Protein AF-A0A2R6WHW1-F1 (afdb_monomer_lite)

Secondary structure (DSSP, 8-state):
---------------------S-S-SSS-THHHHHHHHHHHHHHHHHHHHHHHHHHHHHHHHHHHHHHHHHHHHHHHHHHHHHHHHHHHHHHHHHHHHHHHHHHHHHHHHHHHHHHHHHHHHHHHHHHHHHHHHHHHHHHHHHHHHHHHHHHSTT-SSHHHHHHHHHHHHHHHHHHHHHHHHHHHHHHHHHHHHHHHHHHHHHHHHHHHHHHHHHHHHHHHHHHHHHHHHHHHHHHHHHHHHHHHHHHHHHHHHHHHHHHHHHH-SSPPP----HHHHHHHHHHHHHHHHHHHHHHHHHHHHHHHHHHHHHHHHHHS--

Organism: Marchantia polymorpha (NCBI:txid3197)

pLDDT: mean 84.86, std 18.43, range [31.12, 98.5]

Radius of gyration: 103.8 Å; chains: 1; bounding box: 166×92×301 Å

Foldseek 3Di:
DDDDDDDDDDDDDPDDDDDDDPPPDPPDDPVVVVVVVVVVVVVVVVVVVVVVVVVVVVVVVVVVVVVVVVVVVVVVVVVVVVVVVVVVVVVVVVVVVVVVVVVVVVVVVVVVVVVVVVVVVVVVVVVVVVVVVVVVVVVVVVVVVLVVVPVVDPDDDDSVVVVVVVVVVVVVVVVVVVVVVVVVVVVVVVVVVVVVVVVVVVVVVVVVVVVVVVVVVVVVVVVVVVVVVVVVVVVVVVVVVVVVVVVVVLQVVLVVLLVVVCVVDPDDDDDDSDSVVSVVVSVVSVVVVVVVVVVVVVVVVVVVVVVVVVVVVVVVVVD

InterPro domains:
  IPR025252 Domain of unknown function DUF4200 [PF13863] (34-151)
  IPR051147 Cilia- and flagella-associated domain-containing protein [PTHR21683] (22-314)

Sequence (319 aa):
MSTPQLIVTSGEEKKDTDPMNPGQLDKALPATRLLEKRRMVAQVQEALENQKIEFAQKEEILKKREETLRTKDLQLQESLIGFSKFLQENGVKKKRAEKKASDEIRLRLEKEAEISQLESQLVQLKHEKNATHADLERMMFYHKYLETVIETSEGFNEINDLLMRHATLQATNEDLKRHVESCSDSAEVVRTELQAYVKSSSNEILNLDNSISVSKQTLEKKKGETAATQLHMDSILHAAATKTLARSQVCMAAEYLFQRICKLSNISHFPYNNPLKQLDCVGDYISDLNHIIKAYKIKCIKKEHEAQRQREKEAQQQM

Structure (mmCIF, N/CA/C/O backbone):
data_AF-A0A2R6WHW1-F1
#
_entry.id   AF-A0A2R6WHW1-F1
#
loop_
_atom_site.group_PDB
_atom_site.id
_atom_site.type_symbol
_atom_site.label_atom_id
_atom_site.label_alt_id
_atom_site.label_comp_id
_atom_site.label_asym_id
_atom_site.label_entity_id
_atom_site.label_seq_id
_atom_site.pdbx_PDB_ins_code
_atom_site.Cartn_x
_atom_site.Cartn_y
_atom_site.Cartn_z
_atom_site.occupancy
_atom_site.B_iso_or_equiv
_atom_site.auth_seq_id
_atom_site.auth_comp_id
_atom_site.auth_asym_id
_atom_site.auth_atom_id
_atom_site.pdbx_PDB_model_num
ATOM 1 N N . MET A 1 1 ? -59.690 33.171 76.053 1.00 38.31 1 MET A N 1
ATOM 2 C CA . MET A 1 1 ? -60.959 32.520 76.432 1.00 38.31 1 MET A CA 1
ATOM 3 C C . MET A 1 1 ? -60.898 32.185 77.911 1.00 38.31 1 MET A C 1
ATOM 5 O O . MET A 1 1 ? -59.936 31.561 78.330 1.00 38.31 1 MET A O 1
ATOM 9 N N . SER A 1 2 ? -61.898 32.679 78.640 1.00 39.62 2 SER A N 1
ATOM 10 C CA . SER A 1 2 ? -62.334 32.320 79.996 1.00 39.62 2 SER A CA 1
ATOM 11 C C . SER A 1 2 ? -61.347 32.419 81.166 1.00 39.62 2 SER A C 1
ATOM 13 O O . SER A 1 2 ? -60.754 31.439 81.602 1.00 39.62 2 SER A O 1
ATOM 15 N N . THR A 1 3 ? -61.331 33.605 81.780 1.00 42.25 3 THR A N 1
ATOM 16 C CA . THR A 1 3 ? -61.565 33.744 83.230 1.00 42.25 3 THR A CA 1
ATOM 17 C C . THR A 1 3 ? -62.747 32.874 83.677 1.00 42.25 3 THR A C 1
ATOM 19 O O . THR A 1 3 ? -63.730 32.770 82.939 1.00 42.25 3 THR A O 1
ATOM 22 N N . PRO A 1 4 ? -62.689 32.272 84.877 1.00 43.12 4 PRO A N 1
ATOM 23 C CA . PRO A 1 4 ? -63.688 32.663 85.881 1.00 43.12 4 PRO A CA 1
ATOM 24 C C . PRO A 1 4 ? -63.196 32.720 87.346 1.00 43.12 4 PRO A C 1
ATOM 26 O O . PRO A 1 4 ? -62.510 31.827 87.831 1.00 43.12 4 PRO A O 1
ATOM 29 N N . GLN A 1 5 ? -63.656 33.792 88.010 1.00 32.03 5 GLN A N 1
ATOM 30 C CA . GLN A 1 5 ? -64.348 33.856 89.317 1.00 32.03 5 GLN A CA 1
ATOM 31 C C . GLN A 1 5 ? -63.678 33.195 90.540 1.00 32.03 5 GLN A C 1
ATOM 33 O O . GLN A 1 5 ? -63.601 31.980 90.639 1.00 32.03 5 GLN A O 1
ATOM 38 N N . LEU A 1 6 ? -63.152 33.931 91.531 1.00 38.28 6 LEU A N 1
ATOM 39 C CA . LEU A 1 6 ? -63.871 34.786 92.498 1.00 38.28 6 LEU A CA 1
ATOM 40 C C . LEU A 1 6 ? -65.194 34.172 92.976 1.00 38.28 6 LEU A C 1
ATOM 42 O O . LEU A 1 6 ? -66.245 34.431 92.398 1.00 38.28 6 LEU A O 1
ATOM 46 N N . ILE A 1 7 ? -65.128 33.430 94.085 1.00 37.31 7 ILE A N 1
ATOM 47 C CA . ILE A 1 7 ? -66.253 33.255 95.005 1.00 37.31 7 ILE A CA 1
ATOM 48 C C . ILE A 1 7 ? -65.757 33.630 96.400 1.00 37.31 7 ILE A C 1
ATOM 50 O O . ILE A 1 7 ? -65.052 32.887 97.079 1.00 37.31 7 ILE A O 1
ATOM 54 N N . VAL A 1 8 ? -66.097 34.868 96.745 1.00 37.88 8 VAL A N 1
ATOM 55 C CA . VAL A 1 8 ? -66.189 35.415 98.091 1.00 37.88 8 VAL A CA 1
ATOM 56 C C . VAL A 1 8 ? -67.608 35.105 98.560 1.00 37.88 8 VAL A C 1
ATOM 58 O O . VAL A 1 8 ? -68.569 35.570 97.958 1.00 37.88 8 VAL A O 1
ATOM 61 N N . THR A 1 9 ? -67.734 34.320 99.619 1.00 34.75 9 THR A N 1
ATOM 62 C CA . THR A 1 9 ? -68.960 34.103 100.401 1.00 34.75 9 THR A CA 1
ATOM 63 C C . THR A 1 9 ? -68.460 33.898 101.824 1.00 34.75 9 THR A C 1
ATOM 65 O O . THR A 1 9 ? -67.528 33.125 102.014 1.00 34.75 9 THR A O 1
ATOM 68 N N . SER A 1 10 ? -68.928 34.539 102.878 1.00 31.50 10 SER A N 1
ATOM 69 C CA . SER A 1 10 ? -70.132 35.315 103.172 1.00 31.50 10 SER A CA 1
ATOM 70 C C . SER A 1 10 ? -69.812 35.887 104.563 1.00 31.50 10 SER A C 1
ATOM 72 O O . SER A 1 10 ? -69.316 35.159 105.413 1.00 31.50 10 SER A O 1
ATOM 74 N N . GLY A 1 11 ? -69.883 37.192 104.807 1.00 31.12 11 GLY A N 1
ATOM 75 C CA . GLY A 1 11 ? -71.168 37.798 105.129 1.00 31.12 11 GLY A CA 1
ATOM 76 C C . GLY A 1 11 ? -71.703 37.301 106.476 1.00 31.12 11 GLY A C 1
ATOM 77 O O . GLY A 1 11 ? -72.843 36.862 106.525 1.00 31.12 11 GLY A O 1
ATOM 78 N N . GLU A 1 12 ? -70.892 37.306 107.541 1.00 33.84 12 GLU A N 1
ATOM 79 C CA . GLU A 1 12 ? -71.421 37.199 108.905 1.00 33.84 12 GLU A CA 1
ATOM 80 C C . GLU A 1 12 ? -72.063 38.538 109.276 1.00 33.84 12 GLU A C 1
ATOM 82 O O . GLU A 1 12 ? -71.393 39.552 109.492 1.00 33.84 12 GLU A O 1
ATOM 87 N N . GLU A 1 13 ? -73.394 38.528 109.286 1.00 33.28 13 GLU A N 1
ATOM 88 C CA . GLU A 1 13 ? -74.238 39.558 109.873 1.00 33.28 13 GLU A CA 1
ATOM 89 C C . GLU A 1 13 ? -73.840 39.767 111.339 1.00 33.28 13 GLU A C 1
ATOM 91 O O . GLU A 1 13 ? -74.189 38.995 112.233 1.00 33.28 13 GLU A O 1
ATOM 96 N N . LYS A 1 14 ? -73.119 40.861 111.595 1.00 35.53 14 LYS A N 1
ATOM 97 C CA . LYS A 1 14 ? -73.059 41.474 112.917 1.00 35.53 14 LYS A CA 1
ATOM 98 C C . LYS A 1 14 ? -74.469 41.921 113.285 1.00 35.53 14 LYS A C 1
ATOM 100 O O . LYS A 1 14 ? -74.957 42.925 112.775 1.00 35.53 14 LYS A O 1
ATOM 105 N N . LYS A 1 15 ? -75.117 41.185 114.186 1.00 36.09 15 LYS A N 1
ATOM 106 C CA . LYS A 1 15 ? -76.206 41.746 114.981 1.00 36.09 15 LYS A CA 1
ATOM 107 C C . LYS A 1 15 ? -75.600 42.688 116.009 1.00 36.09 15 LYS A C 1
ATOM 109 O O . LYS A 1 15 ? -74.915 42.259 116.934 1.00 36.09 15 LYS A O 1
ATOM 114 N N . ASP A 1 16 ? -75.883 43.964 115.801 1.00 34.22 16 ASP A N 1
ATOM 115 C CA . ASP A 1 16 ? -75.796 45.015 116.797 1.00 34.22 16 ASP A CA 1
ATOM 116 C C . ASP A 1 16 ? -76.539 44.601 118.073 1.00 34.22 16 ASP A C 1
ATOM 118 O O . ASP A 1 16 ? -77.756 44.405 118.080 1.00 34.22 16 ASP A O 1
ATOM 122 N N . THR A 1 17 ? -75.798 44.515 119.171 1.00 35.12 17 THR A N 1
ATOM 123 C CA . THR A 1 17 ? -76.324 44.765 120.513 1.00 35.12 17 THR A CA 1
ATOM 124 C C . THR A 1 17 ? -75.324 45.652 121.243 1.00 35.12 17 THR A C 1
ATOM 126 O O . THR A 1 17 ? -74.496 45.171 122.011 1.00 35.12 17 THR A O 1
ATOM 129 N N . ASP A 1 18 ? -75.391 46.951 120.974 1.00 36.94 18 ASP A N 1
ATOM 130 C CA . ASP A 1 18 ? -75.059 47.987 121.954 1.00 36.94 18 ASP A CA 1
ATOM 131 C C . ASP A 1 18 ? -76.366 48.384 122.672 1.00 36.94 18 ASP A C 1
ATOM 133 O O . ASP A 1 18 ? -77.437 48.295 122.066 1.00 36.94 18 ASP A O 1
ATOM 137 N N . PRO A 1 19 ? -76.347 48.961 123.883 1.00 47.84 19 PRO A N 1
ATOM 138 C CA . PRO A 1 19 ? -75.367 48.843 124.961 1.00 47.84 19 PRO A CA 1
ATOM 139 C C . PRO A 1 19 ? -76.080 48.587 126.313 1.00 47.84 19 PRO A C 1
ATOM 141 O O . PRO A 1 19 ? -77.301 48.684 126.425 1.00 47.84 19 PRO A O 1
ATOM 144 N N . MET A 1 20 ? -75.343 48.376 127.408 1.00 33.59 20 MET A N 1
ATOM 145 C CA . MET A 1 20 ? -75.858 48.844 128.703 1.00 33.59 20 MET A CA 1
ATOM 146 C C . MET A 1 20 ? -74.796 49.644 129.448 1.00 33.59 20 MET A C 1
ATOM 148 O O . MET A 1 20 ? -73.901 49.133 130.115 1.00 33.59 20 MET A O 1
ATOM 152 N N . ASN A 1 21 ? -74.947 50.948 129.233 1.00 44.06 21 ASN A N 1
ATOM 153 C CA . ASN A 1 21 ? -74.355 52.099 129.888 1.00 44.06 21 ASN A CA 1
ATOM 154 C C . ASN A 1 21 ? -74.506 52.018 131.431 1.00 44.06 21 ASN A C 1
ATOM 156 O O . ASN A 1 21 ? -75.630 51.849 131.915 1.00 44.06 21 ASN A O 1
ATOM 160 N N . PRO A 1 22 ? -73.422 52.166 132.218 1.00 42.25 22 PRO A N 1
ATOM 161 C CA . PRO A 1 22 ? -73.402 51.990 133.677 1.00 42.25 22 PRO A CA 1
ATOM 162 C C . PRO A 1 22 ? -73.948 53.207 134.460 1.00 42.25 22 PRO A C 1
ATOM 164 O O . PRO A 1 22 ? -73.358 53.642 135.447 1.00 42.25 22 PRO A O 1
ATOM 167 N N . GLY A 1 23 ? -75.080 53.769 134.026 1.00 47.50 23 GLY A N 1
ATOM 168 C CA . GLY A 1 23 ? -75.655 55.014 134.560 1.00 47.50 23 GLY A CA 1
ATOM 169 C C . GLY A 1 23 ? -76.847 54.869 135.517 1.00 47.50 23 GLY A C 1
ATOM 170 O O . GLY A 1 23 ? -77.383 55.876 135.964 1.00 47.50 23 GLY A O 1
ATOM 171 N N . GLN A 1 24 ? -77.295 53.655 135.846 1.00 39.34 24 GLN A N 1
ATOM 172 C CA . GLN A 1 24 ? -78.396 53.430 136.798 1.00 39.34 24 GLN A CA 1
ATOM 173 C C . GLN A 1 24 ? -78.027 52.346 137.815 1.00 39.34 24 GLN A C 1
ATOM 175 O O . GLN A 1 24 ? -78.658 51.297 137.881 1.00 39.34 24 GLN A O 1
ATOM 180 N N . LEU A 1 25 ? -76.983 52.575 138.614 1.00 42.75 25 LEU A N 1
ATOM 181 C CA . LEU A 1 25 ? -76.640 51.673 139.720 1.00 42.75 25 LEU A CA 1
ATOM 182 C C . LEU A 1 25 ? -76.379 52.409 141.041 1.00 42.75 25 LEU A C 1
ATOM 184 O O . LEU A 1 25 ? -75.633 51.924 141.881 1.00 42.75 25 LEU A O 1
ATOM 188 N N . ASP A 1 26 ? -77.041 53.549 141.252 1.00 47.97 26 ASP A N 1
ATOM 189 C CA . ASP A 1 26 ? -77.040 54.256 142.544 1.00 47.97 26 ASP A CA 1
ATOM 190 C C . ASP A 1 26 ? -78.154 53.784 143.500 1.00 47.97 26 ASP A C 1
ATOM 192 O O . ASP A 1 26 ? -78.400 54.404 144.532 1.00 47.97 26 ASP A O 1
ATOM 196 N N . LYS A 1 27 ? -78.851 52.674 143.198 1.00 48.44 27 LYS A N 1
ATOM 197 C CA . LYS A 1 27 ? -79.941 52.152 144.053 1.00 48.44 27 LYS A CA 1
ATOM 198 C C . LYS A 1 27 ? -79.946 50.631 144.303 1.00 48.44 27 LYS A C 1
ATOM 200 O O . LYS A 1 27 ? -80.960 50.117 144.762 1.00 48.44 27 LYS A O 1
ATOM 205 N N . ALA A 1 28 ? -78.851 49.893 144.073 1.00 41.56 28 ALA A N 1
ATOM 206 C CA . ALA A 1 28 ? -78.800 48.439 144.334 1.00 41.56 28 ALA A CA 1
ATOM 207 C C . ALA A 1 28 ? -77.551 47.981 145.127 1.00 41.56 28 ALA A C 1
ATOM 209 O O . ALA A 1 28 ? -76.478 48.566 145.012 1.00 41.56 28 ALA A O 1
ATOM 210 N N . LEU A 1 29 ? -77.720 46.945 145.966 1.00 48.34 29 LEU A N 1
ATOM 211 C CA . LEU A 1 29 ? -76.824 46.542 147.067 1.00 48.34 29 LEU A CA 1
ATOM 212 C C . LEU A 1 29 ? -75.453 45.947 146.645 1.00 48.34 29 LEU A C 1
ATOM 214 O O . LEU A 1 29 ? -75.367 45.271 145.627 1.00 48.34 29 LEU A O 1
ATOM 218 N N . PRO A 1 30 ? -74.396 46.053 147.485 1.00 57.97 30 PRO A N 1
ATOM 219 C CA . PRO A 1 30 ? -73.003 45.643 147.203 1.00 57.97 30 PRO A CA 1
ATOM 220 C C . PRO A 1 30 ? -72.767 44.224 146.650 1.00 57.97 30 PRO A C 1
ATOM 222 O O . PRO A 1 30 ? -71.739 43.973 146.019 1.00 57.97 30 PRO A O 1
ATOM 225 N N . ALA A 1 31 ? -73.704 43.298 146.855 1.00 57.72 31 ALA A N 1
ATOM 226 C CA . ALA A 1 31 ? -73.633 41.942 146.321 1.00 57.72 31 ALA A CA 1
ATOM 227 C C . ALA A 1 31 ? -73.713 41.895 144.779 1.00 57.72 31 ALA A C 1
ATOM 229 O O . ALA A 1 31 ? -73.081 41.034 144.168 1.00 57.72 31 ALA A O 1
ATOM 230 N N . THR A 1 32 ? -74.412 42.834 144.129 1.00 57.09 32 THR A N 1
ATOM 231 C CA . THR A 1 32 ? -74.563 42.854 142.660 1.00 57.09 32 THR A CA 1
ATOM 232 C C . THR A 1 32 ? -73.305 43.345 141.934 1.00 57.09 32 THR A C 1
ATOM 234 O O . THR A 1 32 ? -72.975 42.831 140.869 1.00 57.09 32 THR A O 1
ATOM 237 N N . ARG A 1 33 ? -72.514 44.239 142.544 1.00 57.47 33 ARG A N 1
ATOM 238 C CA . ARG A 1 33 ? -71.269 44.784 141.961 1.00 57.47 33 ARG A CA 1
ATOM 239 C C . ARG A 1 33 ? -70.140 43.757 141.829 1.00 57.47 33 ARG A C 1
ATOM 241 O O . ARG A 1 33 ? -69.410 43.748 140.838 1.00 57.47 33 ARG A O 1
ATOM 248 N N . LEU A 1 34 ? -69.972 42.890 142.832 1.00 64.44 34 LEU A N 1
ATOM 249 C CA . LEU A 1 34 ? -68.957 41.829 142.791 1.00 64.44 34 LEU A CA 1
ATOM 250 C C . LEU A 1 34 ? -69.313 40.775 141.731 1.00 64.44 34 LEU A C 1
ATOM 252 O O . LEU A 1 34 ? -68.430 40.271 141.033 1.00 64.44 34 LEU A O 1
ATOM 256 N N . LEU A 1 35 ? -70.610 40.479 141.596 1.00 62.25 35 LEU A N 1
ATOM 257 C CA . LEU A 1 35 ? -71.144 39.585 140.571 1.00 62.25 35 LEU A CA 1
ATOM 258 C C . LEU A 1 35 ? -70.919 40.155 139.166 1.00 62.25 35 LEU A C 1
ATOM 260 O O . LEU A 1 35 ? -70.460 39.429 138.288 1.00 62.25 35 LEU A O 1
ATOM 264 N N . GLU A 1 36 ? -71.130 41.455 138.961 1.00 63.91 36 GLU A N 1
ATOM 265 C CA . GLU A 1 36 ? -70.885 42.102 137.668 1.00 63.91 36 GLU A CA 1
ATOM 266 C C . GLU A 1 36 ? -69.398 42.212 137.308 1.00 63.91 36 GLU A C 1
ATOM 268 O O . GLU A 1 36 ? -69.040 41.950 136.162 1.00 63.91 36 GLU A O 1
ATOM 273 N N . LYS A 1 37 ? -68.494 42.504 138.257 1.00 68.50 37 LYS A N 1
ATOM 274 C CA . LYS A 1 37 ? -67.048 42.519 137.958 1.00 68.50 37 LYS A CA 1
ATOM 275 C C . LYS A 1 37 ? -66.515 41.114 137.646 1.00 68.50 37 LYS A C 1
ATOM 277 O O . LYS A 1 37 ? -65.683 40.965 136.755 1.00 68.50 37 LYS A O 1
ATOM 282 N N . ARG A 1 38 ? -67.022 40.075 138.327 1.00 69.69 38 ARG A N 1
ATOM 283 C CA . ARG A 1 38 ? -66.749 38.669 137.969 1.00 69.69 38 ARG A CA 1
ATOM 284 C C . ARG A 1 38 ? -67.310 38.319 136.593 1.00 69.69 38 ARG A C 1
ATOM 286 O O . ARG A 1 38 ? -66.625 37.642 135.839 1.00 69.69 38 ARG A O 1
ATOM 293 N N . ARG A 1 39 ? -68.495 38.828 136.242 1.00 74.06 39 ARG A N 1
ATOM 294 C CA . ARG A 1 39 ? -69.087 38.678 134.906 1.00 74.06 39 ARG A CA 1
ATOM 295 C C . ARG A 1 39 ? -68.256 39.376 133.824 1.00 74.06 39 ARG A C 1
ATOM 297 O O . ARG A 1 39 ? -68.069 38.791 132.769 1.00 74.06 39 ARG A O 1
ATOM 304 N N . MET A 1 40 ? -67.702 40.564 134.083 1.00 71.94 40 MET A N 1
ATOM 305 C CA . MET A 1 40 ? -66.829 41.262 133.127 1.00 71.94 40 MET A CA 1
ATOM 306 C C . MET A 1 40 ? -65.467 40.586 132.954 1.00 71.94 40 MET A C 1
ATOM 308 O O . MET A 1 40 ? -65.005 40.446 131.828 1.00 71.94 40 MET A O 1
ATOM 312 N N . VAL A 1 41 ? -64.830 40.118 134.035 1.00 75.38 41 VAL A N 1
ATOM 313 C CA . VAL A 1 41 ? -63.591 39.325 133.916 1.00 75.38 41 VAL A CA 1
ATOM 314 C C . VAL A 1 41 ? -63.867 38.004 133.200 1.00 75.38 41 VAL A C 1
ATOM 316 O O . VAL A 1 41 ? -63.069 37.610 132.360 1.00 75.38 41 VAL A O 1
ATOM 319 N N . ALA A 1 42 ? -65.010 37.361 133.459 1.00 76.25 42 ALA A N 1
ATOM 320 C CA . ALA A 1 42 ? -65.433 36.175 132.720 1.00 76.25 42 ALA A CA 1
ATOM 321 C C . ALA A 1 42 ? -65.661 36.477 131.230 1.00 76.25 42 ALA A C 1
ATOM 323 O O . ALA A 1 42 ? -65.175 35.720 130.406 1.00 76.25 42 ALA A O 1
ATOM 324 N N . GLN A 1 43 ? -66.294 37.601 130.876 1.00 78.56 43 GLN A N 1
ATOM 325 C CA . GLN A 1 43 ? -66.496 38.010 129.479 1.00 78.56 43 GLN A CA 1
ATOM 326 C C . GLN A 1 43 ? -65.192 38.358 128.754 1.00 78.56 43 GLN A C 1
ATOM 328 O O . GLN A 1 43 ? -65.026 37.992 127.598 1.00 78.56 43 GLN A O 1
ATOM 333 N N . VAL A 1 44 ? -64.253 39.053 129.403 1.00 79.06 44 VAL A N 1
ATOM 334 C CA . VAL A 1 44 ? -62.941 39.358 128.802 1.00 79.06 44 VAL A CA 1
ATOM 335 C C . VAL A 1 44 ? -62.098 38.090 128.680 1.00 79.06 44 VAL A C 1
ATOM 337 O O . VAL A 1 44 ? -61.415 37.912 127.676 1.00 79.06 44 VAL A O 1
ATOM 340 N N . GLN A 1 45 ? -62.169 37.190 129.664 1.00 77.25 45 GLN A N 1
ATOM 341 C CA . GLN A 1 45 ? -61.509 35.889 129.597 1.00 77.25 45 GLN A CA 1
ATOM 342 C C . GLN A 1 45 ? -62.116 35.017 128.492 1.00 77.25 45 GLN A C 1
ATOM 344 O O . GLN A 1 45 ? -61.372 34.391 127.752 1.00 77.25 45 GLN A O 1
ATOM 349 N N . GLU A 1 46 ? -63.439 35.025 128.338 1.00 81.25 46 GLU A N 1
ATOM 350 C CA . GLU A 1 46 ? -64.164 34.354 127.255 1.00 81.25 46 GLU A CA 1
ATOM 351 C C . GLU A 1 46 ? -63.811 34.958 125.888 1.00 81.25 46 GLU A C 1
ATOM 353 O O . GLU A 1 46 ? -63.525 34.217 124.956 1.00 81.25 46 GLU A O 1
ATOM 358 N N . ALA A 1 47 ? -63.719 36.286 125.762 1.00 81.38 47 ALA A N 1
ATOM 359 C CA . ALA A 1 47 ? -63.297 36.956 124.531 1.00 81.38 47 ALA A CA 1
ATOM 360 C C . ALA A 1 47 ? -61.825 36.680 124.177 1.00 81.38 47 ALA A C 1
ATOM 362 O O . ALA A 1 47 ? -61.508 36.465 123.009 1.00 81.38 47 ALA A O 1
ATOM 363 N N . LEU A 1 48 ? -60.927 36.648 125.169 1.00 82.25 48 LEU A N 1
ATOM 364 C CA . LEU A 1 48 ? -59.522 36.286 124.976 1.00 82.25 48 LEU A CA 1
ATOM 365 C C . LEU A 1 48 ? -59.380 34.812 124.584 1.00 82.25 48 LEU A C 1
ATOM 367 O O . LEU A 1 48 ? -58.571 34.487 123.718 1.00 82.25 48 LEU A O 1
ATOM 371 N N . GLU A 1 49 ? -60.163 33.926 125.197 1.00 81.94 49 GLU A N 1
ATOM 372 C CA . GLU A 1 49 ? -60.173 32.506 124.857 1.00 81.94 49 GLU A CA 1
ATOM 373 C C . GLU A 1 49 ? -60.746 32.284 123.451 1.00 81.94 49 GLU A C 1
ATOM 375 O O . GLU A 1 49 ? -60.134 31.584 122.649 1.00 81.94 49 GLU A O 1
ATOM 380 N N . ASN A 1 50 ? -61.823 32.986 123.087 1.00 84.56 50 ASN A N 1
ATOM 381 C CA . ASN A 1 50 ? -62.367 32.995 121.729 1.00 84.56 50 ASN A CA 1
ATOM 382 C C . ASN A 1 50 ? -61.346 33.519 120.710 1.00 84.56 50 ASN A C 1
ATOM 384 O O . ASN A 1 50 ? -61.176 32.919 119.652 1.00 84.56 50 ASN A O 1
ATOM 388 N N . GLN A 1 51 ? -60.607 34.586 121.031 1.00 85.12 51 GLN A N 1
ATOM 389 C CA . GLN A 1 51 ? -59.573 35.129 120.150 1.00 85.12 51 GLN A CA 1
ATOM 390 C C . GLN A 1 51 ? -58.382 34.169 120.000 1.00 85.12 51 GLN A C 1
ATOM 392 O O . GLN A 1 51 ? -57.854 34.019 118.900 1.00 85.12 51 GLN A O 1
ATOM 397 N N . LYS A 1 52 ? -57.968 33.477 121.071 1.00 86.44 52 LYS A N 1
ATOM 398 C CA . LYS A 1 52 ? -56.950 32.414 120.993 1.00 86.44 52 LYS A CA 1
ATOM 399 C C . LYS A 1 52 ? -57.412 31.255 120.118 1.00 86.44 52 LYS A C 1
ATOM 401 O O . LYS A 1 52 ? -56.622 30.770 119.314 1.00 86.44 52 LYS A O 1
ATOM 406 N N . ILE A 1 53 ? -58.673 30.841 120.246 1.00 86.62 53 ILE A N 1
ATOM 407 C CA . ILE A 1 53 ? -59.275 29.805 119.399 1.00 86.62 53 ILE A CA 1
ATOM 408 C C . ILE A 1 53 ? -59.284 30.266 117.934 1.00 86.62 53 ILE A C 1
ATOM 410 O O . ILE A 1 53 ? -58.874 29.510 117.058 1.00 86.62 53 ILE A O 1
ATOM 414 N N . GLU A 1 54 ? -59.667 31.512 117.654 1.00 84.69 54 GLU A N 1
ATOM 415 C CA . GLU A 1 54 ? -59.706 32.064 116.295 1.00 84.69 54 GLU A CA 1
ATOM 416 C C . GLU A 1 54 ? -58.301 32.194 115.672 1.00 84.69 54 GLU A C 1
ATOM 418 O O . GLU A 1 54 ? -58.105 31.884 114.494 1.00 84.69 54 GLU A O 1
ATOM 423 N N . PHE A 1 55 ? -57.294 32.608 116.451 1.00 86.31 55 PHE A N 1
ATOM 424 C CA . PHE A 1 55 ? -55.899 32.623 116.001 1.00 86.31 55 PHE A CA 1
ATOM 425 C C . PHE A 1 55 ? -55.361 31.215 115.757 1.00 86.31 55 PHE A C 1
ATOM 427 O O . PHE A 1 55 ? -54.747 30.998 114.716 1.00 86.31 55 PHE A O 1
ATOM 434 N N . ALA A 1 56 ? -55.638 30.258 116.647 1.00 89.12 56 ALA A N 1
ATOM 435 C CA . ALA A 1 56 ? -55.246 28.864 116.462 1.00 89.12 56 ALA A CA 1
ATOM 436 C C . ALA A 1 56 ? -55.887 28.261 115.200 1.00 89.12 56 ALA A C 1
ATOM 438 O O . ALA A 1 56 ? -55.213 27.585 114.427 1.00 89.12 56 ALA A O 1
ATOM 439 N N . GLN A 1 57 ? -57.159 28.573 114.926 1.00 88.81 57 GLN A N 1
ATOM 440 C CA . GLN A 1 57 ? -57.837 28.165 113.692 1.00 88.81 57 GLN A CA 1
ATOM 441 C C . GLN A 1 57 ? -57.198 28.792 112.444 1.00 88.81 57 GLN A C 1
ATOM 443 O O . GLN A 1 57 ? -56.956 28.096 111.458 1.00 88.81 57 GLN A O 1
ATOM 448 N N . LYS A 1 58 ? -56.893 30.098 112.463 1.00 89.25 58 LYS A N 1
ATOM 449 C CA . LYS A 1 58 ? -56.215 30.780 111.343 1.00 89.25 58 LYS A CA 1
ATOM 450 C C . LYS A 1 58 ? -54.803 30.244 111.117 1.00 89.25 58 LYS A C 1
ATOM 452 O O . LYS A 1 58 ? -54.412 30.053 109.967 1.00 89.25 58 LYS A O 1
ATOM 457 N N . GLU A 1 59 ? -54.062 29.973 112.186 1.00 90.44 59 GLU A N 1
ATOM 458 C CA . GLU A 1 59 ? -52.741 29.346 112.134 1.00 90.44 59 GLU A CA 1
ATOM 459 C C . GLU A 1 59 ? -52.829 27.939 111.529 1.00 90.44 59 GLU A C 1
ATOM 461 O O . GLU A 1 59 ? -52.057 27.609 110.631 1.00 90.44 59 GLU A O 1
ATOM 466 N N . GLU A 1 60 ? -53.827 27.142 111.918 1.00 90.81 60 GLU A N 1
ATOM 467 C CA . GLU A 1 60 ? -54.062 25.816 111.344 1.00 90.81 60 GLU A CA 1
ATOM 468 C C . GLU A 1 60 ? -54.415 25.886 109.846 1.00 90.81 60 GLU A C 1
ATOM 470 O O . GLU A 1 60 ? -53.911 25.091 109.050 1.00 90.81 60 GLU A O 1
ATOM 475 N N . ILE A 1 61 ? -55.229 26.861 109.423 1.00 91.69 61 ILE A N 1
ATOM 476 C CA . ILE A 1 61 ? -55.565 27.084 108.005 1.00 91.69 61 ILE A CA 1
ATOM 477 C C . ILE A 1 61 ? -54.330 27.509 107.205 1.00 91.69 61 ILE A C 1
ATOM 479 O O . ILE A 1 61 ? -54.112 27.005 106.100 1.00 91.69 61 ILE A O 1
ATOM 483 N N . LEU A 1 62 ? -53.520 28.429 107.735 1.00 92.38 62 LEU A N 1
ATOM 484 C CA . LEU A 1 62 ? -52.291 28.878 107.081 1.00 92.38 62 LEU A CA 1
ATOM 485 C C . LEU A 1 62 ? -51.276 27.745 106.977 1.00 92.38 62 LEU A C 1
ATOM 487 O O . LEU A 1 62 ? -50.708 27.561 105.905 1.00 92.38 62 LEU A O 1
ATOM 491 N N . LYS A 1 63 ? -51.126 26.936 108.027 1.00 93.44 63 LYS A N 1
ATOM 492 C CA . LYS A 1 63 ? -50.260 25.756 108.026 1.00 93.44 63 LYS A CA 1
ATOM 493 C C . LYS A 1 63 ? -50.716 24.722 106.998 1.00 93.44 63 LYS A C 1
ATOM 495 O O . LYS A 1 63 ? -49.911 24.275 106.188 1.00 93.44 63 LYS A O 1
ATOM 500 N N . LYS A 1 64 ? -52.021 24.428 106.928 1.00 93.62 64 LYS A N 1
ATOM 501 C CA . LYS A 1 64 ? -52.595 23.583 105.863 1.00 93.62 64 LYS A CA 1
ATOM 502 C C . LYS A 1 64 ? -52.331 24.175 104.477 1.00 93.62 64 LYS A C 1
ATOM 504 O O . LYS A 1 64 ? -51.976 23.453 103.549 1.00 93.62 64 LYS A O 1
ATOM 509 N N . ARG A 1 65 ? -52.471 25.494 104.306 1.00 93.81 65 ARG A N 1
ATOM 510 C CA . ARG A 1 65 ? -52.206 26.162 103.023 1.00 93.81 65 ARG A CA 1
ATOM 511 C C . ARG A 1 65 ? -50.726 26.100 102.642 1.00 93.81 65 ARG A C 1
ATOM 513 O O . ARG A 1 65 ? -50.429 25.820 101.484 1.00 93.81 65 ARG A O 1
ATOM 520 N N . GLU A 1 66 ? -49.819 26.303 103.588 1.00 94.50 66 GLU A N 1
ATOM 521 C CA . GLU A 1 66 ? -48.376 26.150 103.394 1.00 94.50 66 GLU A CA 1
ATOM 522 C C . GLU A 1 66 ? -48.023 24.710 103.005 1.00 94.50 66 GLU A C 1
ATOM 524 O O . GLU A 1 66 ? -47.337 24.502 102.006 1.00 94.50 66 GLU A O 1
ATOM 529 N N . GLU A 1 67 ? -48.573 23.713 103.701 1.00 94.31 67 GLU A N 1
ATOM 530 C CA . GLU A 1 67 ? -48.401 22.296 103.362 1.00 94.31 67 GLU A CA 1
ATOM 531 C C . GLU A 1 67 ? -48.917 21.985 101.948 1.00 94.31 67 GLU A C 1
ATOM 533 O O . GLU A 1 67 ? -48.223 21.332 101.163 1.00 94.31 67 GLU A O 1
ATOM 538 N N . THR A 1 68 ? -50.088 22.505 101.559 1.00 93.69 68 THR A N 1
ATOM 539 C CA . THR A 1 68 ? -50.610 22.303 100.194 1.00 93.69 68 THR A CA 1
ATOM 540 C C . THR A 1 68 ? -49.752 22.980 99.126 1.00 93.69 68 THR A C 1
ATOM 542 O O . THR A 1 68 ? -49.547 22.401 98.059 1.00 93.69 68 THR A O 1
ATOM 545 N N . LEU A 1 69 ? -49.228 24.182 99.387 1.00 94.56 69 LEU A N 1
ATOM 546 C CA . LEU A 1 69 ? -48.327 24.880 98.467 1.00 94.56 69 LEU A CA 1
ATOM 547 C C . LEU A 1 69 ? -47.001 24.141 98.330 1.00 94.56 69 LEU A C 1
ATOM 549 O O . LEU A 1 69 ? -46.549 23.927 97.210 1.00 94.56 69 LEU A O 1
ATOM 553 N N . ARG A 1 70 ? -46.427 23.680 99.443 1.00 94.69 70 ARG A N 1
ATOM 554 C CA . ARG A 1 70 ? -45.206 22.871 99.451 1.00 94.69 70 ARG A CA 1
ATOM 555 C C . ARG A 1 70 ? -45.385 21.571 98.671 1.00 94.69 70 ARG A C 1
ATOM 557 O O . ARG A 1 70 ? -44.511 21.193 97.900 1.00 94.69 70 ARG A O 1
ATOM 564 N N . THR A 1 71 ? -46.540 20.924 98.817 1.00 95.25 71 THR A N 1
ATOM 565 C CA . THR A 1 71 ? -46.874 19.717 98.048 1.00 95.25 71 THR A CA 1
ATOM 566 C C . THR A 1 71 ? -46.964 20.014 96.549 1.00 95.25 71 THR A C 1
ATOM 568 O O . THR A 1 71 ? -46.412 19.272 95.742 1.00 95.25 71 THR A O 1
ATOM 571 N N . LYS A 1 72 ? -47.617 21.118 96.158 1.00 95.69 72 LYS A N 1
ATOM 572 C CA . LYS A 1 72 ? -47.711 21.534 94.749 1.00 95.69 72 LYS A CA 1
ATOM 573 C C . LYS A 1 72 ? -46.355 21.916 94.155 1.00 95.69 72 LYS A C 1
ATOM 575 O O . LYS A 1 72 ? -46.097 21.579 93.005 1.00 95.69 72 LYS A O 1
ATOM 580 N N . ASP A 1 73 ? -45.502 22.597 94.918 1.00 94.44 73 ASP A N 1
ATOM 581 C CA . ASP A 1 73 ? -44.146 22.938 94.480 1.00 94.44 73 ASP A CA 1
ATOM 582 C C . ASP A 1 73 ? -43.316 21.673 94.233 1.00 94.44 73 ASP A C 1
ATOM 584 O O . ASP A 1 73 ? -42.723 21.526 93.167 1.00 94.44 73 ASP A O 1
ATOM 588 N N . LEU A 1 74 ? -43.376 20.699 95.149 1.00 95.38 74 LEU A N 1
ATOM 589 C CA . LEU A 1 74 ? -42.703 19.411 94.974 1.00 95.38 74 LEU A CA 1
ATOM 590 C C . LEU A 1 74 ? -43.203 18.668 93.722 1.00 95.38 74 LEU A C 1
ATOM 592 O O . LEU A 1 74 ? -42.396 18.197 92.925 1.00 95.38 74 LEU A O 1
ATOM 596 N N . GLN A 1 75 ? -44.520 18.638 93.488 1.00 94.81 75 GLN A N 1
ATOM 597 C CA . GLN A 1 75 ? -45.108 18.045 92.278 1.00 94.81 75 GLN A CA 1
ATOM 598 C C . GLN A 1 75 ? -44.649 18.744 90.991 1.00 94.81 75 GLN A C 1
ATOM 600 O O . GLN A 1 75 ? -44.414 18.085 89.974 1.00 94.81 75 GLN A O 1
ATOM 605 N N . LEU A 1 76 ? -44.519 20.074 91.007 1.00 95.19 76 LEU A N 1
ATOM 606 C CA . LEU A 1 76 ? -44.006 20.838 89.869 1.00 95.19 76 LEU A CA 1
ATOM 607 C C . LEU A 1 76 ? -42.526 20.543 89.621 1.00 95.19 76 LEU A C 1
ATOM 609 O O . LEU A 1 76 ? -42.141 20.347 88.468 1.00 95.19 76 LEU A O 1
ATOM 613 N N . GLN A 1 77 ? -41.712 20.460 90.674 1.00 95.44 77 GLN A N 1
ATOM 614 C CA . GLN A 1 77 ? -40.301 20.088 90.565 1.00 95.44 77 GLN A CA 1
ATOM 615 C C . GLN A 1 77 ? -40.135 18.669 90.000 1.00 95.44 77 GLN A C 1
ATOM 617 O O . GLN A 1 77 ? -39.369 18.473 89.056 1.00 95.44 77 GLN A O 1
ATOM 622 N N . GLU A 1 78 ? -40.898 17.692 90.498 1.00 95.44 78 GLU A N 1
ATOM 623 C CA . GLU A 1 78 ? -40.909 16.321 89.968 1.00 95.44 78 GLU A CA 1
ATOM 624 C C . GLU A 1 78 ? -41.346 16.282 88.499 1.00 95.44 78 GLU A C 1
ATOM 626 O O . GLU A 1 78 ? -40.700 15.633 87.671 1.00 95.44 78 GLU A O 1
ATOM 631 N N . SER A 1 79 ? -42.393 17.033 88.147 1.00 95.94 79 SER A N 1
ATOM 632 C CA . SER A 1 79 ? -42.863 17.155 86.763 1.00 95.94 79 SER A CA 1
ATOM 633 C C . SER A 1 79 ? -41.796 17.774 85.860 1.00 95.94 79 SER A C 1
ATOM 635 O O . SER A 1 79 ? -41.582 17.292 84.750 1.00 95.94 79 SER A O 1
ATOM 637 N N . LEU A 1 80 ? -41.086 18.808 86.324 1.00 96.06 80 LEU A N 1
ATOM 638 C CA . LEU A 1 80 ? -40.017 19.466 85.571 1.00 96.06 80 LEU A CA 1
ATOM 639 C C . LEU A 1 80 ? -38.839 18.517 85.319 1.00 96.06 80 LEU A C 1
ATOM 641 O O . LEU A 1 80 ? -38.326 18.459 84.200 1.00 96.06 80 LEU A O 1
ATOM 645 N N . ILE A 1 81 ? -38.442 17.736 86.327 1.00 95.19 81 ILE A N 1
ATOM 646 C CA . ILE A 1 81 ? -37.418 16.692 86.182 1.00 95.19 81 ILE A CA 1
ATOM 647 C C . ILE A 1 81 ? -37.892 15.634 85.176 1.00 95.19 81 ILE A C 1
ATOM 649 O O . ILE A 1 81 ? -37.133 15.254 84.281 1.00 95.19 81 ILE A O 1
ATOM 653 N N . GLY A 1 82 ? -39.155 15.207 85.270 1.00 96.69 82 GLY A N 1
ATOM 654 C CA . GLY A 1 82 ? -39.778 14.277 84.330 1.00 96.69 82 GLY A CA 1
ATOM 655 C C . GLY A 1 82 ? -39.764 14.792 82.888 1.00 96.69 82 GLY A C 1
ATOM 656 O O . GLY A 1 82 ? -39.329 14.074 81.986 1.00 96.69 82 GLY A O 1
ATOM 657 N N . PHE A 1 83 ? -40.154 16.051 82.667 1.00 96.12 83 PHE A N 1
ATOM 658 C CA . PHE A 1 83 ? -40.115 16.692 81.351 1.00 96.12 83 PHE A CA 1
ATOM 659 C C . PHE A 1 83 ? -38.690 16.850 80.825 1.00 96.12 83 PHE A C 1
ATOM 661 O O . PHE A 1 83 ? -38.446 16.558 79.657 1.00 96.12 83 PHE A O 1
ATOM 668 N N . SER A 1 84 ? -37.737 17.256 81.666 1.00 95.88 84 SER A N 1
ATOM 669 C CA . SER A 1 84 ? -36.328 17.370 81.276 1.00 95.88 84 SER A CA 1
ATOM 670 C C . SER A 1 84 ? -35.767 16.018 80.821 1.00 95.88 84 SER A C 1
ATOM 672 O O . SER A 1 84 ? -35.193 15.909 79.734 1.00 95.88 84 SER A O 1
ATOM 674 N N . LYS A 1 85 ? -36.036 14.950 81.586 1.00 96.44 85 LYS A N 1
ATOM 675 C CA . LYS A 1 85 ? -35.648 13.581 81.226 1.00 96.44 85 LYS A CA 1
ATOM 676 C C . LYS A 1 85 ? -36.323 13.122 79.931 1.00 96.44 85 LYS A C 1
ATOM 678 O O . LYS A 1 85 ? -35.652 12.595 79.047 1.00 96.44 85 LYS A O 1
ATOM 683 N N . PHE A 1 86 ? -37.623 13.373 79.778 1.00 96.88 86 PHE A N 1
ATOM 684 C CA . PHE A 1 86 ? -38.363 13.053 78.557 1.00 96.88 86 PHE A CA 1
ATOM 685 C C . PHE A 1 86 ? -37.792 13.774 77.328 1.00 96.88 86 PHE A C 1
ATOM 687 O O . PHE A 1 86 ? -37.595 13.147 76.287 1.00 96.88 86 PHE A O 1
ATOM 694 N N . LEU A 1 87 ? -37.477 15.069 77.439 1.00 96.88 87 LEU A N 1
ATOM 695 C CA . LEU A 1 87 ? -36.865 15.851 76.362 1.00 96.88 87 LEU A CA 1
ATOM 696 C C . LEU A 1 87 ? -35.467 15.333 76.010 1.00 96.88 87 LEU A C 1
ATOM 698 O O . LEU A 1 87 ? -35.140 15.224 74.828 1.00 96.88 87 LEU A O 1
ATOM 702 N N . GLN A 1 88 ? -34.661 14.959 77.008 1.00 96.62 88 GLN A N 1
ATOM 703 C CA . GLN A 1 88 ? -33.346 14.360 76.784 1.00 96.62 88 GLN A CA 1
ATOM 704 C C . GLN A 1 88 ? -33.462 13.016 76.050 1.00 96.62 88 GLN A C 1
ATOM 706 O O . GLN A 1 88 ? -32.801 12.809 75.030 1.00 96.62 88 GLN A O 1
ATOM 711 N N . GLU A 1 89 ? -34.328 12.115 76.516 1.00 96.56 89 GLU A N 1
ATOM 712 C CA . GLU A 1 89 ? -34.563 10.813 75.883 1.00 96.56 89 GLU A CA 1
ATOM 713 C C . GLU A 1 89 ? -35.126 10.952 74.464 1.00 96.56 89 GLU A C 1
ATOM 715 O O . GLU A 1 89 ? -34.691 10.247 73.549 1.00 96.56 89 GLU A O 1
ATOM 720 N N . ASN A 1 90 ? -36.068 11.875 74.250 1.00 97.31 90 ASN A N 1
ATOM 721 C CA . ASN A 1 90 ? -36.614 12.161 72.928 1.00 97.31 90 ASN A CA 1
ATOM 722 C C . ASN A 1 90 ? -35.535 12.734 71.999 1.00 97.31 90 ASN A C 1
ATOM 724 O O . ASN A 1 90 ? -35.396 12.269 70.870 1.00 97.31 90 ASN A O 1
ATOM 728 N N . GLY A 1 91 ? -34.697 13.647 72.497 1.00 97.25 91 GLY A N 1
ATOM 729 C CA . GLY A 1 91 ? -33.546 14.174 71.769 1.00 97.25 91 GLY A CA 1
ATOM 730 C C . GLY A 1 91 ? -32.567 13.076 71.340 1.00 97.25 91 GLY A C 1
ATOM 731 O O . GLY A 1 91 ? -32.102 13.078 70.200 1.00 97.25 91 GLY A O 1
ATOM 732 N N . VAL A 1 92 ? -32.300 12.091 72.205 1.00 97.19 92 VAL A N 1
ATOM 733 C CA . VAL A 1 92 ? -31.481 10.914 71.863 1.00 97.19 92 VAL A CA 1
ATOM 734 C C . VAL A 1 92 ? -32.165 10.046 70.802 1.00 97.19 92 VAL A C 1
ATOM 736 O O . VAL A 1 92 ? -31.510 9.633 69.843 1.00 97.19 92 VAL A O 1
ATOM 739 N N . LYS A 1 93 ? -33.476 9.791 70.925 1.00 97.38 93 LYS A N 1
ATOM 740 C CA . LYS A 1 93 ? -34.254 9.028 69.930 1.00 97.38 93 LYS A CA 1
ATOM 741 C C . LYS A 1 93 ? -34.256 9.722 68.566 1.00 97.38 93 LYS A C 1
ATOM 743 O O . LYS A 1 93 ? -33.992 9.059 67.565 1.00 97.38 93 LYS A O 1
ATOM 748 N N . LYS A 1 94 ? -34.464 11.042 68.535 1.00 97.81 94 LYS A N 1
ATOM 749 C CA . LYS A 1 94 ? -34.401 11.875 67.328 1.00 97.81 94 LYS A CA 1
ATOM 750 C C . LYS A 1 94 ? -33.022 11.793 66.677 1.00 97.81 94 LYS A C 1
ATOM 752 O O . LYS A 1 94 ? -32.941 11.390 65.525 1.00 97.81 94 LYS A O 1
ATOM 757 N N . LYS A 1 95 ? -31.940 12.042 67.426 1.00 97.56 95 LYS A N 1
ATOM 758 C CA . LYS A 1 95 ? -30.564 11.937 66.900 1.00 97.56 95 LYS A CA 1
ATOM 759 C C . LYS A 1 95 ? -30.245 10.541 66.363 1.00 97.56 95 LYS A C 1
ATOM 761 O O . LYS A 1 95 ? -29.590 10.413 65.334 1.00 97.56 95 LYS A O 1
ATOM 766 N N . ARG A 1 96 ? -30.699 9.479 67.040 1.00 97.75 96 ARG A N 1
ATOM 767 C CA . ARG A 1 96 ? -30.514 8.097 66.568 1.00 97.75 96 ARG A CA 1
ATOM 768 C C . ARG A 1 96 ? -31.279 7.844 65.265 1.00 97.75 96 ARG A C 1
ATOM 770 O O . ARG A 1 96 ? -30.720 7.222 64.367 1.00 97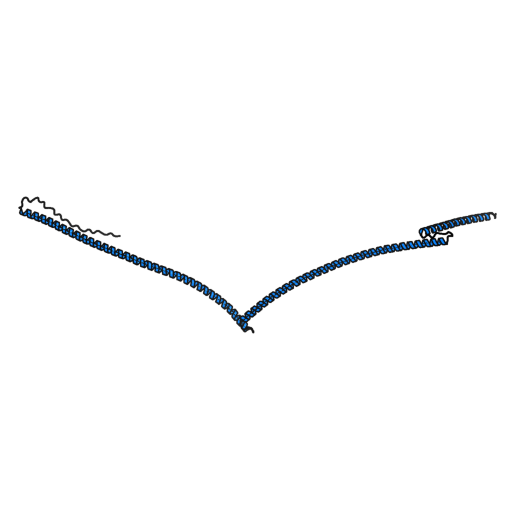.75 96 ARG A O 1
ATOM 777 N N . ALA A 1 97 ? -32.522 8.311 65.165 1.00 97.69 97 ALA A N 1
ATOM 778 C CA . ALA A 1 97 ? -33.332 8.180 63.957 1.00 97.69 97 ALA A CA 1
ATOM 779 C C . ALA A 1 97 ? -32.738 8.978 62.785 1.00 97.69 97 ALA A C 1
ATOM 781 O O . ALA A 1 97 ? -32.599 8.431 61.697 1.00 97.69 97 ALA A O 1
ATOM 782 N N . GLU A 1 98 ? -32.308 10.219 63.027 1.00 97.69 98 GLU A N 1
ATOM 783 C CA . GLU A 1 98 ? -31.628 11.069 62.040 1.00 97.69 98 GLU A CA 1
ATOM 784 C C . GLU A 1 98 ? -30.324 10.435 61.554 1.00 97.69 98 GLU A C 1
ATOM 786 O O . GLU A 1 98 ? -30.089 10.361 60.350 1.00 97.69 98 GLU A O 1
ATOM 791 N N . LYS A 1 99 ? -29.500 9.908 62.470 1.00 97.62 99 LYS A N 1
ATOM 792 C CA . LYS A 1 99 ? -28.269 9.205 62.098 1.00 97.62 99 LYS A CA 1
ATOM 793 C C . LYS A 1 99 ? -28.567 7.969 61.251 1.00 97.62 99 LYS A C 1
ATOM 795 O O . LYS A 1 99 ? -27.949 7.800 60.210 1.00 97.62 99 LYS A O 1
ATOM 800 N N . LYS A 1 100 ? -29.540 7.143 61.656 1.00 98.12 100 LYS A N 1
ATOM 801 C CA . LYS A 1 100 ? -29.927 5.944 60.900 1.00 98.12 100 LYS A CA 1
ATOM 802 C C . LYS A 1 100 ? -30.451 6.296 59.504 1.00 98.12 100 LYS A C 1
ATOM 804 O O . LYS A 1 100 ? -30.083 5.629 58.549 1.00 98.12 100 LYS A O 1
ATOM 809 N N . ALA A 1 101 ? -31.263 7.345 59.379 1.00 97.62 101 ALA A N 1
ATOM 810 C CA . ALA A 1 101 ? -31.744 7.819 58.084 1.00 97.62 101 ALA A CA 1
ATOM 811 C C . ALA A 1 101 ? -30.594 8.327 57.200 1.00 97.62 101 ALA A C 1
ATOM 813 O O . ALA A 1 101 ? -30.541 7.995 56.022 1.00 97.62 101 ALA A O 1
ATOM 814 N N . SER A 1 102 ? -29.654 9.086 57.770 1.00 97.88 102 SER A N 1
ATOM 815 C CA . SER A 1 102 ? -28.467 9.571 57.056 1.00 97.88 102 SER A CA 1
ATOM 816 C C . SER A 1 102 ? -27.564 8.427 56.580 1.00 97.88 102 SER A C 1
ATOM 818 O O . SER A 1 102 ? -27.172 8.397 55.415 1.00 97.88 102 SER A O 1
ATOM 820 N N . ASP A 1 103 ? -27.285 7.450 57.451 1.00 97.75 103 ASP A N 1
ATOM 821 C CA . ASP A 1 103 ? -26.480 6.274 57.109 1.00 97.75 103 ASP A CA 1
ATOM 822 C C . ASP A 1 103 ? -27.158 5.424 56.013 1.00 97.75 103 ASP A C 1
ATOM 824 O O . ASP A 1 103 ? -26.479 4.986 55.087 1.00 97.75 103 ASP A O 1
ATOM 828 N N . GLU A 1 104 ? -28.486 5.252 56.065 1.00 97.75 104 GLU A N 1
ATOM 829 C CA . GLU A 1 104 ? -29.260 4.536 55.038 1.00 97.75 104 GLU A CA 1
ATOM 830 C C . GLU A 1 104 ? -29.241 5.270 53.689 1.00 97.75 104 GLU A C 1
ATOM 832 O O . GLU A 1 104 ? -29.034 4.651 52.649 1.00 97.75 104 GLU A O 1
ATOM 837 N N . ILE A 1 105 ? -29.403 6.600 53.692 1.00 98.06 105 ILE A N 1
ATOM 838 C CA . ILE A 1 105 ? -29.316 7.415 52.472 1.00 98.06 105 ILE A CA 1
ATOM 839 C C . ILE A 1 105 ? -27.918 7.304 51.860 1.00 98.06 105 ILE A C 1
ATOM 841 O O . ILE A 1 105 ? -27.806 7.115 50.650 1.00 98.06 105 ILE A O 1
ATOM 845 N N . ARG A 1 106 ? -26.857 7.389 52.675 1.00 98.06 106 ARG A N 1
ATOM 846 C CA . ARG A 1 106 ? -25.480 7.235 52.190 1.00 98.06 106 ARG A CA 1
ATOM 847 C C . ARG A 1 106 ? -25.274 5.858 51.562 1.00 98.06 106 ARG A C 1
ATOM 849 O O . ARG A 1 106 ? -24.790 5.786 50.437 1.00 98.06 106 ARG A O 1
ATOM 856 N N . LEU A 1 107 ? -25.688 4.791 52.248 1.00 98.25 107 LEU A N 1
ATOM 857 C CA . LEU A 1 107 ? -25.556 3.427 51.738 1.00 98.25 107 LEU A CA 1
ATOM 858 C C . LEU A 1 107 ? -26.336 3.232 50.432 1.00 98.25 107 LEU A C 1
ATOM 860 O O . LEU A 1 107 ? -25.826 2.620 49.497 1.00 98.25 107 LEU A O 1
ATOM 864 N N . ARG A 1 108 ? -27.551 3.785 50.338 1.00 98.31 108 ARG A N 1
ATOM 865 C CA . ARG A 1 108 ? -28.353 3.734 49.111 1.00 98.31 108 ARG A CA 1
ATOM 866 C C . ARG A 1 108 ? -27.636 4.414 47.946 1.00 98.31 108 ARG A C 1
ATOM 868 O O . ARG A 1 108 ? -27.553 3.820 46.879 1.00 98.31 108 ARG A O 1
ATOM 875 N N . LEU A 1 109 ? -27.087 5.613 48.154 1.00 98.25 109 LEU A N 1
ATOM 876 C CA . LEU A 1 109 ? -26.355 6.353 47.118 1.00 98.25 109 LEU A CA 1
ATOM 877 C C . LEU A 1 109 ? -25.087 5.614 46.665 1.00 98.25 109 LEU A C 1
ATOM 879 O O . LEU A 1 109 ? -24.814 5.550 45.469 1.00 98.25 109 LEU A O 1
ATOM 883 N N . GLU A 1 110 ? -24.335 5.023 47.598 1.00 98.19 110 GLU A N 1
ATOM 884 C CA . GLU A 1 110 ? -23.171 4.187 47.273 1.00 98.19 110 GLU A CA 1
ATOM 885 C C . GLU A 1 110 ? -23.577 2.988 46.402 1.00 98.19 110 GLU A C 1
ATOM 887 O O . GLU A 1 110 ? -22.923 2.696 45.400 1.00 98.19 110 GLU A O 1
ATOM 892 N N . LYS A 1 111 ? -24.695 2.328 46.733 1.00 98.25 111 LYS A N 1
ATOM 893 C CA . LYS A 1 111 ? -25.207 1.188 45.962 1.00 98.25 111 LYS A CA 1
ATOM 894 C C . LYS A 1 111 ? -25.792 1.581 44.610 1.00 98.25 111 LYS A C 1
ATOM 896 O O . LYS A 1 111 ? -25.565 0.870 43.641 1.00 98.25 111 LYS A O 1
ATOM 901 N N . GLU A 1 112 ? -26.486 2.710 44.509 1.00 98.31 112 GLU A N 1
ATOM 902 C CA . GLU A 1 112 ? -26.979 3.249 43.233 1.00 98.31 112 GLU A CA 1
ATOM 903 C C . GLU A 1 112 ? -25.819 3.593 42.282 1.00 98.31 112 GLU A C 1
ATOM 905 O O . GLU A 1 112 ? -25.897 3.312 41.082 1.00 98.31 112 GLU A O 1
ATOM 910 N N . ALA A 1 113 ? -24.715 4.135 42.809 1.00 98.12 113 ALA A N 1
ATOM 911 C CA . ALA A 1 113 ? -23.506 4.390 42.030 1.00 98.12 113 ALA A CA 1
ATOM 912 C C . ALA A 1 113 ? -22.838 3.085 41.558 1.00 98.12 113 ALA A C 1
ATOM 914 O O . ALA A 1 113 ? -22.478 2.973 40.386 1.00 98.12 113 ALA A O 1
ATOM 915 N N . GLU A 1 114 ? -22.726 2.085 42.439 1.00 98.38 114 GLU A N 1
ATOM 916 C CA . GLU A 1 114 ? -22.187 0.758 42.104 1.00 98.38 114 GLU A CA 1
ATOM 917 C C . GLU A 1 114 ? -23.033 0.062 41.024 1.00 98.38 114 GLU A C 1
ATOM 919 O O . GLU A 1 114 ? -22.486 -0.439 40.042 1.00 98.38 114 GLU A O 1
ATOM 924 N N . ILE A 1 115 ? -24.365 0.096 41.149 1.00 98.38 115 ILE A N 1
ATOM 925 C CA . ILE A 1 115 ? -25.294 -0.440 40.142 1.00 98.38 115 ILE A CA 1
ATOM 926 C C . ILE A 1 115 ? -25.084 0.264 38.802 1.00 98.38 115 ILE A C 1
ATOM 928 O O . ILE A 1 115 ? -24.886 -0.407 37.793 1.00 98.38 115 ILE A O 1
ATOM 932 N N . SER A 1 116 ? -25.043 1.598 38.792 1.00 98.31 116 SER A N 1
ATOM 933 C CA . SER A 1 116 ? -24.850 2.377 37.561 1.00 98.31 116 SER A CA 1
ATOM 934 C C . SER A 1 116 ? -23.522 2.041 36.870 1.00 98.31 116 SER A C 1
ATOM 936 O O . SER A 1 116 ? -23.451 1.927 35.643 1.00 98.31 116 SER A O 1
ATOM 938 N N . GLN A 1 117 ? -22.454 1.846 37.650 1.00 98.38 117 GLN A N 1
ATOM 939 C CA . GLN A 1 117 ? -21.152 1.435 37.131 1.00 98.38 117 GLN A CA 1
ATOM 940 C C . GLN A 1 117 ? -21.205 0.026 36.526 1.00 98.38 117 GLN A C 1
ATOM 942 O O . GLN A 1 117 ? -20.717 -0.180 35.412 1.00 98.38 117 GLN A O 1
ATOM 947 N N . LEU A 1 118 ? -21.798 -0.936 37.237 1.00 98.44 118 LEU A N 1
ATOM 948 C CA . LEU A 1 118 ? -21.922 -2.319 36.776 1.00 98.44 118 LEU A CA 1
ATOM 949 C C . LEU A 1 118 ? -22.814 -2.434 35.536 1.00 98.44 118 LEU A C 1
ATOM 951 O O . LEU A 1 118 ? -22.485 -3.181 34.618 1.00 98.44 118 LEU A O 1
ATOM 955 N N . GLU A 1 119 ? -23.903 -1.670 35.460 1.00 98.44 119 GLU A N 1
ATOM 956 C CA . GLU A 1 119 ? -24.770 -1.613 34.280 1.00 98.44 119 GLU A CA 1
ATOM 957 C C . GLU A 1 119 ? -24.015 -1.097 33.052 1.00 98.44 119 GLU A C 1
ATOM 959 O O . GLU A 1 119 ? -24.101 -1.699 31.979 1.00 98.44 119 GLU A O 1
ATOM 964 N N . SER A 1 120 ? -23.211 -0.042 33.212 1.00 98.19 120 SER A N 1
ATOM 965 C CA . SER A 1 120 ? -22.358 0.482 32.140 1.00 98.19 120 SER A CA 1
ATOM 966 C C . SER A 1 120 ? -21.346 -0.563 31.652 1.00 98.19 120 SER A C 1
ATOM 968 O O . SER A 1 120 ? -21.241 -0.816 30.449 1.00 98.19 120 SER A O 1
ATOM 970 N N . GLN A 1 121 ? -20.660 -1.247 32.575 1.00 98.25 121 GLN A N 1
ATOM 971 C CA . GLN A 1 121 ? -19.721 -2.325 32.238 1.00 98.25 121 GLN A CA 1
ATOM 972 C C . GLN A 1 121 ? -20.414 -3.490 31.525 1.00 98.25 121 GLN A C 1
ATOM 974 O O . GLN A 1 121 ? -19.895 -4.026 30.548 1.00 98.25 121 GLN A O 1
ATOM 979 N N . LEU A 1 122 ? -21.611 -3.866 31.971 1.00 98.38 122 LEU A N 1
ATOM 980 C CA . LEU A 1 122 ? -22.396 -4.937 31.367 1.00 98.38 122 LEU A CA 1
ATOM 981 C C . LEU A 1 122 ? -22.781 -4.587 29.923 1.00 98.38 122 LEU A C 1
ATOM 983 O O . LEU A 1 122 ? -22.683 -5.438 29.037 1.00 98.38 122 LEU A O 1
ATOM 987 N N . VAL A 1 123 ? -23.180 -3.339 29.661 1.00 98.44 123 VAL A N 1
ATOM 988 C CA . VAL A 1 123 ? -23.475 -2.861 28.302 1.00 98.44 123 VAL A CA 1
ATOM 989 C C . VAL A 1 123 ? -22.231 -2.913 27.413 1.00 98.44 123 VAL A C 1
ATOM 991 O O . VAL A 1 123 ? -22.320 -3.425 26.296 1.00 98.44 123 VAL A O 1
ATOM 994 N N . GLN A 1 124 ? -21.077 -2.455 27.906 1.00 98.19 124 GLN A N 1
ATOM 995 C CA . GLN A 1 124 ? -19.809 -2.510 27.166 1.00 98.19 124 GLN A CA 1
ATOM 996 C C . GLN A 1 124 ? -19.419 -3.952 26.824 1.00 98.19 124 GLN A C 1
ATOM 998 O O . GLN A 1 124 ? -19.234 -4.277 25.653 1.00 98.19 124 GLN A O 1
ATOM 1003 N N . LEU A 1 125 ? -19.420 -4.847 27.813 1.00 98.38 125 LEU A N 1
ATOM 1004 C CA . LEU A 1 125 ? -19.100 -6.262 27.613 1.00 98.38 125 LEU A CA 1
ATOM 1005 C C . LEU A 1 125 ? -20.077 -6.951 26.654 1.00 98.38 125 LEU A C 1
ATOM 1007 O O . LEU A 1 125 ? -19.673 -7.781 25.842 1.00 98.38 125 LEU A O 1
ATOM 1011 N N . LYS A 1 126 ? -21.371 -6.609 26.699 1.00 98.38 126 LYS A N 1
ATOM 1012 C CA . LYS A 1 126 ? -22.347 -7.107 25.716 1.00 98.38 126 LYS A CA 1
ATOM 1013 C C . LYS A 1 126 ? -22.030 -6.622 24.308 1.00 98.38 126 LYS A C 1
ATOM 1015 O O . LYS A 1 126 ? -22.173 -7.399 23.366 1.00 98.38 126 LYS A O 1
ATOM 1020 N N . HIS A 1 127 ? -21.628 -5.364 24.157 1.00 98.25 127 HIS A N 1
ATOM 1021 C CA . HIS A 1 127 ? -21.248 -4.821 22.861 1.00 98.25 127 HIS A CA 1
ATOM 1022 C C . HIS A 1 127 ? -20.006 -5.528 22.306 1.00 98.25 127 HIS A C 1
ATOM 1024 O O . HIS A 1 127 ? -20.051 -6.023 21.183 1.00 98.25 127 HIS A O 1
ATOM 1030 N N . GLU A 1 128 ? -18.953 -5.671 23.112 1.00 98.12 128 GLU A N 1
ATOM 1031 C CA . GLU A 1 128 ? -17.728 -6.392 22.743 1.00 98.12 128 GLU A CA 1
ATOM 1032 C C . GLU A 1 128 ? -18.010 -7.855 22.383 1.00 98.12 128 GLU A C 1
ATOM 1034 O O . GLU A 1 128 ? -17.550 -8.350 21.353 1.00 98.12 128 GLU A O 1
ATOM 1039 N N . LYS A 1 129 ? -18.836 -8.544 23.180 1.00 98.25 129 LYS A N 1
ATOM 1040 C CA . LYS A 1 129 ? -19.273 -9.915 22.888 1.00 98.25 129 LYS A CA 1
ATOM 1041 C C . LYS A 1 129 ? -20.003 -9.997 21.546 1.00 98.25 129 LYS A C 1
ATOM 1043 O O . LYS A 1 129 ? -19.753 -10.907 20.765 1.00 98.25 129 LYS A O 1
ATOM 1048 N N . ASN A 1 130 ? -20.920 -9.073 21.271 1.00 98.06 130 ASN A N 1
ATOM 1049 C CA . ASN A 1 130 ? -21.676 -9.092 20.021 1.00 98.06 130 ASN A CA 1
ATOM 1050 C C . ASN A 1 130 ? -20.784 -8.767 18.814 1.00 98.06 130 ASN A C 1
ATOM 1052 O O . ASN A 1 130 ? -20.926 -9.409 17.777 1.00 98.06 130 ASN A O 1
ATOM 1056 N N . ALA A 1 131 ? -19.850 -7.822 18.951 1.00 97.81 131 ALA A N 1
ATOM 1057 C CA . ALA A 1 131 ? -18.886 -7.485 17.906 1.00 97.81 131 ALA A CA 1
ATOM 1058 C C . ALA A 1 131 ? -17.967 -8.675 17.588 1.00 97.81 131 ALA A C 1
ATOM 1060 O O . ALA A 1 131 ? -17.895 -9.116 16.445 1.00 97.81 131 ALA A O 1
ATOM 1061 N N . THR A 1 132 ? -17.349 -9.267 18.614 1.00 97.50 132 THR A N 1
ATOM 1062 C CA . THR A 1 132 ? -16.489 -10.453 18.460 1.00 97.50 132 THR A CA 1
ATOM 1063 C C . THR A 1 132 ? -17.246 -11.659 17.908 1.00 97.50 132 THR A C 1
ATOM 1065 O O . THR A 1 132 ? -16.710 -12.396 17.084 1.00 97.50 132 THR A O 1
ATOM 1068 N N . HIS A 1 133 ? -18.507 -11.851 18.298 1.00 97.56 133 HIS A N 1
ATOM 1069 C CA . HIS A 1 133 ? -19.349 -12.902 17.735 1.00 97.56 133 HIS A CA 1
ATOM 1070 C C . HIS A 1 133 ? -19.645 -12.671 16.249 1.00 97.56 133 HIS A C 1
ATOM 1072 O O . HIS A 1 133 ? -19.490 -13.595 15.455 1.00 97.56 133 HIS A O 1
ATOM 1078 N N . ALA A 1 134 ? -19.993 -11.443 15.856 1.00 96.69 134 ALA A N 1
ATOM 1079 C CA . ALA A 1 134 ? -20.202 -11.099 14.452 1.00 96.69 134 ALA A CA 1
ATOM 1080 C C . ALA A 1 134 ? -18.920 -11.278 13.623 1.00 96.69 134 ALA A C 1
ATOM 1082 O O . ALA A 1 134 ? -18.979 -11.698 12.468 1.00 96.69 134 ALA A O 1
ATOM 1083 N N . ASP A 1 135 ? -17.752 -10.967 14.187 1.00 96.50 135 ASP A N 1
ATOM 1084 C CA . ASP A 1 135 ? -16.458 -11.200 13.541 1.00 96.50 135 ASP A CA 1
ATOM 1085 C C . ASP A 1 135 ? -16.197 -12.695 13.349 1.00 96.50 135 ASP A C 1
ATOM 1087 O O . ASP A 1 135 ? -15.815 -13.119 12.258 1.00 96.50 135 ASP A O 1
ATOM 1091 N N . LEU A 1 136 ? -16.479 -13.499 14.374 1.00 97.06 136 LEU A N 1
ATOM 1092 C CA . LEU A 1 136 ? -16.355 -14.949 14.319 1.00 97.06 136 LEU A CA 1
ATOM 1093 C C . LEU A 1 136 ? -17.290 -15.558 13.270 1.00 97.06 136 LEU A C 1
ATOM 1095 O O . LEU A 1 136 ? -16.836 -16.382 12.483 1.00 97.06 136 LEU A O 1
ATOM 1099 N N . GLU A 1 137 ? -18.552 -15.130 13.188 1.00 95.69 137 GLU A N 1
ATOM 1100 C CA . GLU A 1 137 ? -19.482 -15.612 12.156 1.00 95.69 137 GLU A CA 1
ATOM 1101 C C . GLU A 1 137 ? -18.974 -15.313 10.738 1.00 95.69 137 GLU A C 1
ATOM 1103 O O . GLU A 1 137 ? -19.022 -16.184 9.864 1.00 95.69 137 GLU A O 1
ATOM 1108 N N . ARG A 1 138 ? -18.413 -14.115 10.509 1.00 95.38 138 ARG A N 1
ATOM 1109 C CA . ARG A 1 138 ? -17.779 -13.781 9.222 1.00 95.38 138 ARG A CA 1
ATOM 1110 C C . ARG A 1 138 ? -16.570 -14.673 8.946 1.00 95.38 138 ARG A C 1
ATOM 1112 O O . ARG A 1 138 ? -16.442 -15.190 7.839 1.00 95.38 138 ARG A O 1
ATOM 1119 N N . MET A 1 139 ? -15.702 -14.888 9.934 1.00 95.38 139 MET A N 1
ATOM 1120 C CA . MET A 1 139 ? -14.523 -15.751 9.788 1.00 95.38 139 MET A CA 1
ATOM 1121 C C . MET A 1 139 ? -14.893 -17.221 9.569 1.00 95.38 139 MET A C 1
ATOM 1123 O O . MET A 1 139 ? -14.230 -17.900 8.790 1.00 95.38 139 MET A O 1
ATOM 1127 N N . MET A 1 140 ? -15.984 -17.704 10.168 1.00 96.25 140 MET A N 1
ATOM 1128 C CA . MET A 1 140 ? -16.487 -19.063 9.955 1.00 96.25 140 MET A CA 1
ATOM 1129 C C . MET A 1 140 ? -16.894 -19.316 8.503 1.00 96.25 140 MET A C 1
ATOM 1131 O O . MET A 1 140 ? -16.694 -20.424 8.011 1.00 96.25 140 MET A O 1
ATOM 1135 N N . PHE A 1 141 ? -17.449 -18.319 7.806 1.00 95.12 141 PHE A N 1
ATOM 1136 C CA . PHE A 1 141 ? -17.749 -18.454 6.379 1.00 95.12 141 PHE A CA 1
ATOM 1137 C C . PHE A 1 141 ? -16.474 -18.713 5.566 1.00 95.12 141 PHE A C 1
ATOM 1139 O O . PHE A 1 141 ? -16.424 -19.661 4.783 1.00 95.12 141 PHE A O 1
ATOM 1146 N N . TYR A 1 142 ? -15.423 -17.920 5.797 1.00 95.12 142 TYR A N 1
ATOM 1147 C CA . TYR A 1 142 ? -14.131 -18.106 5.131 1.00 95.12 142 TYR A CA 1
ATOM 1148 C C . TYR A 1 142 ? -13.459 -19.423 5.523 1.00 95.12 142 TYR A C 1
ATOM 1150 O O . TYR A 1 142 ? -12.887 -20.088 4.667 1.00 95.12 142 TYR A O 1
ATOM 1158 N N . HIS A 1 143 ? -13.561 -19.825 6.791 1.00 95.19 143 HIS A N 1
ATOM 1159 C CA . HIS A 1 143 ? -13.036 -21.102 7.263 1.00 95.19 143 HIS A CA 1
ATOM 1160 C C . HIS A 1 143 ? -13.685 -22.278 6.526 1.00 95.19 143 HIS A C 1
ATOM 1162 O O . HIS A 1 143 ? -12.970 -23.061 5.916 1.00 95.19 143 HIS A O 1
ATOM 1168 N N . LYS A 1 144 ? -15.024 -22.332 6.471 1.00 95.81 144 LYS A N 1
ATOM 1169 C CA . LYS A 1 144 ? -15.766 -23.371 5.732 1.00 95.81 144 LYS A CA 1
ATOM 1170 C C . LYS A 1 144 ? -15.426 -23.400 4.247 1.00 95.81 144 LYS A C 1
ATOM 1172 O O . LYS A 1 144 ? -15.326 -24.465 3.640 1.00 95.81 144 LYS A O 1
ATOM 1177 N N . TYR A 1 145 ? -15.248 -22.224 3.648 1.00 94.75 145 TYR A N 1
ATOM 1178 C CA . TYR A 1 145 ? -14.785 -22.131 2.271 1.00 94.75 145 TYR A CA 1
ATOM 1179 C C . TYR A 1 145 ? -13.395 -22.764 2.107 1.00 94.75 145 TYR A C 1
ATOM 1181 O O . TYR A 1 145 ? -13.203 -23.574 1.206 1.00 94.75 145 TYR A O 1
ATOM 1189 N N . LEU A 1 146 ? -12.443 -22.447 2.989 1.00 94.81 146 LEU A N 1
ATOM 1190 C CA . LEU A 1 146 ? -11.093 -23.015 2.946 1.00 94.81 146 LEU A CA 1
ATOM 1191 C C . LEU A 1 146 ? -11.082 -24.526 3.223 1.00 94.81 146 LEU A C 1
ATOM 1193 O O . LEU A 1 146 ? -10.322 -25.234 2.571 1.00 94.81 146 LEU A O 1
ATOM 1197 N N . GLU A 1 147 ? -11.951 -25.028 4.105 1.00 94.19 147 GLU A N 1
ATOM 1198 C CA . GLU A 1 147 ? -12.179 -26.472 4.280 1.00 94.19 147 GLU A CA 1
ATOM 1199 C C . GLU A 1 147 ? -12.622 -27.116 2.957 1.00 94.19 147 GLU A C 1
ATOM 1201 O O . GLU A 1 147 ? -12.014 -28.084 2.511 1.00 94.19 147 GLU A O 1
ATOM 1206 N N . THR A 1 148 ? -13.595 -26.517 2.259 1.00 94.88 148 THR A N 1
ATOM 1207 C CA . THR A 1 148 ? -14.068 -27.014 0.950 1.00 94.88 148 THR A CA 1
ATOM 1208 C C . THR A 1 148 ? -12.952 -27.005 -0.105 1.00 94.88 148 THR A C 1
ATOM 1210 O O . THR A 1 148 ? -12.850 -27.910 -0.937 1.00 94.88 148 THR A O 1
ATOM 1213 N N . VAL A 1 149 ? -12.094 -25.978 -0.090 1.00 93.81 149 VAL A N 1
ATOM 1214 C CA . VAL A 1 149 ? -10.939 -25.893 -0.997 1.00 93.81 149 VAL A CA 1
ATOM 1215 C C . VAL A 1 149 ? -9.958 -27.030 -0.725 1.00 93.81 149 VAL A C 1
ATOM 1217 O O . VAL A 1 149 ? -9.506 -27.650 -1.682 1.00 93.81 149 VAL A O 1
ATOM 1220 N N . ILE A 1 150 ? -9.673 -27.341 0.542 1.00 94.31 150 ILE A N 1
ATOM 1221 C CA . ILE A 1 150 ? -8.814 -28.476 0.915 1.00 94.31 150 ILE A CA 1
ATOM 1222 C C . ILE A 1 150 ? -9.423 -29.796 0.463 1.00 94.31 150 ILE A C 1
ATOM 1224 O O . ILE A 1 150 ? -8.720 -30.600 -0.135 1.00 94.31 150 ILE A O 1
ATOM 1228 N N . GLU A 1 151 ? -10.722 -30.002 0.687 1.00 91.75 151 GLU A N 1
ATOM 1229 C CA . GLU A 1 151 ? -11.422 -31.218 0.252 1.00 91.75 151 GLU A CA 1
ATOM 1230 C C . GLU A 1 151 ? -11.331 -31.437 -1.265 1.00 91.75 151 GLU A C 1
ATOM 1232 O O . GLU A 1 151 ? -11.305 -32.574 -1.732 1.00 91.75 151 GLU A O 1
ATOM 1237 N N . THR A 1 152 ? -11.274 -30.348 -2.037 1.00 91.19 152 THR A N 1
ATOM 1238 C CA . THR A 1 152 ? -11.210 -30.398 -3.504 1.00 91.19 152 THR A CA 1
ATOM 1239 C C . THR A 1 152 ? -9.772 -30.436 -4.033 1.00 91.19 152 THR A C 1
ATOM 1241 O O . THR A 1 152 ? -9.533 -30.930 -5.135 1.00 91.19 152 THR A O 1
ATOM 1244 N N . SER A 1 153 ? -8.807 -29.879 -3.298 1.00 86.81 153 SER A N 1
ATOM 1245 C CA . SER A 1 153 ? -7.420 -29.759 -3.747 1.00 86.81 153 SER A CA 1
ATOM 1246 C C . SER A 1 153 ? -6.567 -30.924 -3.257 1.00 86.81 153 SER A C 1
ATOM 1248 O O . SER A 1 153 ? -6.425 -31.144 -2.057 1.00 86.81 153 SER A O 1
ATOM 1250 N N . GLU A 1 154 ? -5.904 -31.623 -4.171 1.00 82.56 154 GLU A N 1
ATOM 1251 C CA . GLU A 1 154 ? -4.905 -32.622 -3.797 1.00 82.56 154 GLU A CA 1
ATOM 1252 C C . GLU A 1 154 ? -3.600 -31.928 -3.356 1.00 82.56 154 GLU A C 1
ATOM 1254 O O . GLU A 1 154 ? -3.040 -31.114 -4.093 1.00 82.56 154 GLU A O 1
ATOM 1259 N N . GLY A 1 155 ? -3.096 -32.253 -2.157 1.00 84.88 155 GLY A N 1
ATOM 1260 C CA . GLY A 1 155 ? -1.756 -31.851 -1.698 1.00 84.88 155 GLY A CA 1
ATOM 1261 C C . GLY A 1 155 ? -1.684 -30.915 -0.486 1.00 84.88 155 GLY A C 1
ATOM 1262 O O . GLY A 1 155 ? -0.576 -30.630 -0.032 1.00 84.88 155 GLY A O 1
ATOM 1263 N N . PHE A 1 156 ? -2.816 -30.477 0.068 1.00 90.12 156 PHE A N 1
ATOM 1264 C CA . PHE A 1 156 ? -2.870 -29.735 1.334 1.00 90.12 156 PHE A CA 1
ATOM 1265 C C . PHE A 1 156 ? -3.703 -30.513 2.349 1.00 90.12 156 PHE A C 1
ATOM 1267 O O . PHE A 1 156 ? -4.765 -31.016 2.001 1.00 90.12 156 PHE A O 1
ATOM 1274 N N . ASN A 1 157 ? -3.221 -30.617 3.589 1.00 88.12 157 ASN A N 1
ATOM 1275 C CA . ASN A 1 157 ? -3.942 -31.307 4.665 1.00 88.12 157 ASN A CA 1
ATOM 1276 C C . ASN A 1 157 ? -4.528 -30.313 5.674 1.00 88.12 157 ASN A C 1
ATOM 1278 O O . ASN A 1 157 ? -5.574 -30.579 6.260 1.00 88.12 157 ASN A O 1
ATOM 1282 N N . GLU A 1 158 ? -3.879 -29.158 5.856 1.00 93.06 158 GLU A N 1
ATOM 1283 C CA . GLU A 1 158 ? -4.335 -28.101 6.754 1.00 93.06 158 GLU A CA 1
ATOM 1284 C C . GLU A 1 158 ? -4.548 -26.773 6.015 1.00 93.06 158 GLU A C 1
ATOM 1286 O O . GLU A 1 158 ? -3.830 -26.426 5.074 1.00 93.06 158 GLU A O 1
ATOM 1291 N N . ILE A 1 159 ? -5.503 -25.964 6.492 1.00 93.81 159 ILE A N 1
ATOM 1292 C CA . ILE A 1 159 ? -5.759 -24.607 5.967 1.00 93.81 159 ILE A CA 1
ATOM 1293 C C . ILE A 1 159 ? -4.507 -23.745 6.065 1.00 93.81 159 ILE A C 1
ATOM 1295 O O . ILE A 1 159 ? -4.224 -22.950 5.169 1.00 93.81 159 ILE A O 1
ATOM 1299 N N . ASN A 1 160 ? -3.736 -23.923 7.134 1.00 93.94 160 ASN A N 1
ATOM 1300 C CA . ASN A 1 160 ? -2.507 -23.177 7.325 1.00 93.94 160 ASN A CA 1
ATOM 1301 C C . ASN A 1 160 ? -1.476 -23.473 6.223 1.00 93.94 160 ASN A C 1
ATOM 1303 O O . ASN A 1 160 ? -0.845 -22.542 5.727 1.00 93.94 160 ASN A O 1
ATOM 1307 N N . ASP A 1 161 ? -1.359 -24.724 5.768 1.00 92.88 161 ASP A N 1
ATOM 1308 C CA . ASP A 1 161 ? -0.447 -25.093 4.677 1.00 92.88 161 ASP A CA 1
ATOM 1309 C C . ASP A 1 161 ? -0.800 -24.342 3.387 1.00 92.88 161 ASP A C 1
ATOM 1311 O O . ASP A 1 161 ? 0.072 -23.774 2.718 1.00 92.88 161 ASP A O 1
ATOM 1315 N N . LEU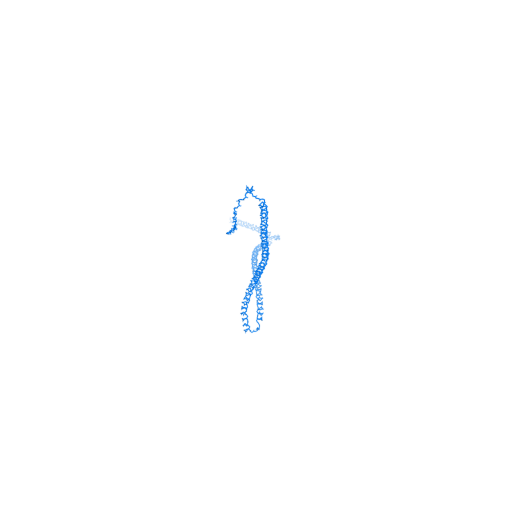 A 1 162 ? -2.098 -24.285 3.068 1.00 93.44 162 LEU A N 1
ATOM 1316 C CA . LEU A 1 162 ? -2.620 -23.556 1.915 1.00 93.44 162 LEU A CA 1
ATOM 1317 C C . LEU A 1 162 ? -2.344 -22.051 2.032 1.00 93.44 162 LEU A C 1
ATOM 1319 O O . LEU A 1 162 ? -1.879 -21.433 1.072 1.00 93.44 162 LEU A O 1
ATOM 1323 N N . LEU A 1 163 ? -2.590 -21.458 3.203 1.00 94.94 163 LEU A N 1
ATOM 1324 C CA . LEU A 1 163 ? -2.354 -20.033 3.447 1.00 94.94 163 LEU A CA 1
ATOM 1325 C C . LEU A 1 163 ? -0.868 -19.674 3.355 1.00 94.94 163 LEU A C 1
ATOM 1327 O O . LEU A 1 163 ? -0.519 -18.681 2.719 1.00 94.94 163 LEU A O 1
ATOM 1331 N N . MET A 1 164 ? 0.018 -20.496 3.919 1.00 95.25 164 MET A N 1
ATOM 1332 C CA . MET A 1 164 ? 1.467 -20.296 3.840 1.00 95.25 164 MET A CA 1
ATOM 1333 C C . MET A 1 164 ? 1.978 -20.427 2.405 1.00 95.25 164 MET A C 1
ATOM 1335 O O . MET A 1 164 ? 2.807 -19.626 1.951 1.00 95.25 164 MET A O 1
ATOM 1339 N N . ARG A 1 165 ? 1.453 -21.399 1.650 1.00 94.12 165 ARG A N 1
ATOM 1340 C CA . ARG A 1 165 ? 1.766 -21.538 0.227 1.00 94.12 165 ARG A CA 1
ATOM 1341 C C . ARG A 1 165 ? 1.277 -20.334 -0.569 1.00 94.12 165 ARG A C 1
ATOM 1343 O O . ARG A 1 165 ? 2.046 -19.807 -1.372 1.00 94.12 165 ARG A O 1
ATOM 1350 N N . HIS A 1 166 ? 0.044 -19.888 -0.337 1.00 94.44 166 HIS A N 1
ATOM 1351 C CA . HIS A 1 166 ? -0.508 -18.694 -0.969 1.00 94.44 166 HIS A CA 1
ATOM 1352 C C . HIS A 1 166 ? 0.337 -17.459 -0.648 1.00 94.44 166 HIS A C 1
ATOM 1354 O O . HIS A 1 166 ? 0.724 -16.749 -1.567 1.00 94.44 166 HIS A O 1
ATOM 1360 N N . ALA A 1 167 ? 0.698 -17.238 0.618 1.00 97.31 167 ALA A N 1
ATOM 1361 C CA . ALA A 1 167 ? 1.535 -16.114 1.032 1.00 97.31 167 ALA A CA 1
ATOM 1362 C C . ALA A 1 167 ? 2.899 -16.122 0.323 1.00 97.31 167 ALA A C 1
ATOM 1364 O O . ALA A 1 167 ? 3.350 -15.094 -0.177 1.00 97.31 167 ALA A O 1
ATOM 1365 N N . THR A 1 168 ? 3.523 -17.296 0.199 1.00 97.25 168 THR A N 1
ATOM 1366 C CA . THR A 1 168 ? 4.792 -17.452 -0.530 1.00 97.25 168 THR A CA 1
ATOM 1367 C C . THR A 1 168 ? 4.622 -17.162 -2.026 1.00 97.25 168 THR A C 1
ATOM 1369 O O . THR A 1 168 ? 5.434 -16.457 -2.627 1.00 97.25 168 THR A O 1
ATOM 1372 N N . LEU A 1 169 ? 3.557 -17.676 -2.649 1.00 97.56 169 LEU A N 1
ATOM 1373 C CA . LEU A 1 169 ? 3.256 -17.422 -4.062 1.00 97.56 169 LEU A CA 1
ATOM 1374 C C . LEU A 1 169 ? 2.918 -15.954 -4.326 1.00 97.56 169 LEU A C 1
ATOM 1376 O O . LEU A 1 169 ? 3.326 -15.403 -5.342 1.00 97.56 169 LEU A O 1
ATOM 1380 N N . GLN A 1 170 ? 2.208 -15.307 -3.409 1.00 98.44 170 GLN A N 1
ATOM 1381 C CA . GLN A 1 170 ? 1.903 -13.890 -3.500 1.00 98.44 170 GLN A CA 1
ATOM 1382 C C . GLN A 1 170 ? 3.185 -13.056 -3.413 1.00 98.44 170 GLN A C 1
ATOM 1384 O O . GLN A 1 170 ? 3.427 -12.247 -4.304 1.00 98.44 170 GLN A O 1
ATOM 1389 N N . ALA A 1 171 ? 4.036 -13.306 -2.413 1.00 98.31 171 ALA A N 1
ATOM 1390 C CA . ALA A 1 171 ? 5.304 -12.596 -2.252 1.00 98.31 171 ALA A CA 1
ATOM 1391 C C . ALA A 1 171 ? 6.216 -12.764 -3.480 1.00 98.31 171 ALA A C 1
ATOM 1393 O O . ALA A 1 171 ? 6.713 -11.784 -4.031 1.00 98.31 171 ALA A O 1
ATOM 1394 N N . THR A 1 172 ? 6.365 -13.996 -3.977 1.00 98.12 172 THR A N 1
ATOM 1395 C CA . THR A 1 172 ? 7.173 -14.271 -5.180 1.00 98.12 172 THR A CA 1
ATOM 1396 C C . THR A 1 172 ? 6.591 -13.641 -6.447 1.00 98.12 172 THR A C 1
ATOM 1398 O O . THR A 1 172 ? 7.345 -13.169 -7.295 1.00 98.12 172 THR A O 1
ATOM 1401 N N . ASN A 1 173 ? 5.264 -13.582 -6.589 1.00 98.31 173 ASN A N 1
ATOM 1402 C CA . ASN A 1 173 ? 4.613 -12.893 -7.704 1.00 98.31 173 ASN A CA 1
ATOM 1403 C C . ASN A 1 173 ? 4.823 -11.372 -7.626 1.00 98.31 173 ASN A C 1
ATOM 1405 O O . ASN A 1 173 ? 5.094 -10.733 -8.639 1.00 98.31 173 ASN A O 1
ATOM 1409 N N . GLU A 1 174 ? 4.744 -10.783 -6.432 1.00 98.44 174 GLU A N 1
ATOM 1410 C CA . GLU A 1 174 ? 5.051 -9.365 -6.214 1.00 98.44 174 GLU A CA 1
ATOM 1411 C C . GLU A 1 174 ? 6.518 -9.040 -6.536 1.00 98.44 174 GLU A C 1
ATOM 1413 O O . GLU A 1 174 ? 6.786 -8.040 -7.203 1.00 98.44 174 GLU A O 1
ATOM 1418 N N . ASP A 1 175 ? 7.462 -9.894 -6.128 1.00 98.31 175 ASP A N 1
ATOM 1419 C CA . ASP A 1 175 ? 8.877 -9.774 -6.505 1.00 98.31 175 ASP A CA 1
ATOM 1420 C C . ASP A 1 175 ? 9.068 -9.873 -8.024 1.00 98.31 175 ASP A C 1
ATOM 1422 O O . ASP A 1 175 ? 9.768 -9.049 -8.618 1.00 98.31 175 ASP A O 1
ATOM 1426 N N . LEU A 1 176 ? 8.418 -10.843 -8.676 1.00 98.31 176 LEU A N 1
ATOM 1427 C CA . LEU A 1 176 ? 8.527 -11.037 -10.120 1.00 98.31 176 LEU A CA 1
ATOM 1428 C C . LEU A 1 176 ? 7.950 -9.851 -10.897 1.00 98.31 176 LEU A C 1
ATOM 1430 O O . LEU A 1 176 ? 8.567 -9.403 -11.860 1.00 98.31 176 LEU A O 1
ATOM 1434 N N . LYS A 1 177 ? 6.806 -9.306 -10.469 1.00 98.50 177 LYS A N 1
ATOM 1435 C CA . LYS A 1 177 ? 6.222 -8.096 -11.068 1.00 98.50 177 LYS A CA 1
ATOM 1436 C C . LYS A 1 177 ? 7.175 -6.912 -10.971 1.00 98.50 177 LYS A C 1
ATOM 1438 O O . LYS A 1 177 ? 7.459 -6.293 -11.992 1.00 98.50 177 LYS A O 1
ATOM 1443 N N . ARG A 1 178 ? 7.740 -6.664 -9.784 1.00 98.44 178 ARG A N 1
ATOM 1444 C CA . ARG A 1 178 ? 8.746 -5.608 -9.584 1.00 98.44 178 ARG A CA 1
ATOM 1445 C C . ARG A 1 178 ? 9.970 -5.805 -10.476 1.00 98.44 178 ARG A C 1
ATOM 1447 O O . ARG A 1 178 ? 10.479 -4.848 -11.053 1.00 98.44 178 ARG A O 1
ATOM 1454 N N . HIS A 1 179 ? 10.437 -7.043 -10.616 1.00 98.19 179 HIS A N 1
ATOM 1455 C CA . HIS A 1 179 ? 11.571 -7.352 -11.480 1.00 98.19 179 HIS A CA 1
ATOM 1456 C C . HIS A 1 179 ? 11.247 -7.113 -12.962 1.00 98.19 179 HIS A C 1
ATOM 1458 O O . HIS A 1 179 ? 12.061 -6.546 -13.685 1.00 98.19 179 HIS A O 1
ATOM 1464 N N . VAL A 1 180 ? 10.059 -7.513 -13.424 1.00 98.44 180 VAL A N 1
ATOM 1465 C CA . VAL A 1 180 ? 9.606 -7.270 -14.803 1.00 98.44 180 VAL A CA 1
ATOM 1466 C C . VAL A 1 180 ? 9.498 -5.774 -15.090 1.00 98.44 180 VAL A C 1
ATOM 1468 O O . VAL A 1 180 ? 9.984 -5.335 -16.130 1.00 98.44 180 VAL A O 1
ATOM 1471 N N . GLU A 1 181 ? 8.926 -4.993 -14.173 1.00 98.38 181 GLU A N 1
ATOM 1472 C CA . GLU A 1 181 ? 8.860 -3.530 -14.284 1.00 98.38 181 GLU A CA 1
ATOM 1473 C C . GLU A 1 181 ? 10.264 -2.923 -14.403 1.00 98.38 181 GLU A C 1
ATOM 1475 O O . GLU A 1 181 ? 10.556 -2.232 -15.375 1.00 98.38 181 GLU A O 1
ATOM 1480 N N . SER A 1 182 ? 11.186 -3.285 -13.506 1.00 98.38 182 SER A N 1
ATOM 1481 C CA . SER A 1 182 ? 12.566 -2.782 -13.539 1.00 98.38 182 SER A CA 1
ATOM 1482 C C . SER A 1 182 ? 13.325 -3.166 -14.818 1.00 98.38 182 SER A C 1
ATOM 1484 O O . SER A 1 182 ? 14.064 -2.350 -15.381 1.00 98.38 182 SER A O 1
ATOM 1486 N N . CYS A 1 183 ? 13.142 -4.395 -15.314 1.00 98.25 183 CYS A N 1
ATOM 1487 C CA . CYS A 1 183 ? 13.712 -4.817 -16.592 1.00 98.25 183 CYS A CA 1
ATOM 1488 C C . CYS A 1 183 ? 13.117 -4.038 -17.767 1.00 98.25 183 CYS A C 1
ATOM 1490 O O . CYS A 1 183 ? 13.860 -3.663 -18.672 1.00 98.25 183 CYS A O 1
ATOM 1492 N N . SER A 1 184 ? 11.805 -3.795 -17.757 1.00 98.25 184 SER A N 1
ATOM 1493 C CA . SER A 1 184 ? 11.123 -3.004 -18.782 1.00 98.25 184 SER A CA 1
ATOM 1494 C C . SER A 1 184 ? 11.650 -1.571 -18.812 1.00 98.25 184 SER A C 1
ATOM 1496 O O . SER A 1 184 ? 11.997 -1.077 -19.882 1.00 98.25 184 SER A O 1
ATOM 1498 N N . ASP A 1 185 ? 11.793 -0.935 -17.648 1.00 98.31 185 ASP A N 1
ATOM 1499 C CA . ASP A 1 185 ? 12.348 0.416 -17.530 1.00 98.31 185 ASP A CA 1
ATOM 1500 C C . ASP A 1 185 ? 13.790 0.475 -18.051 1.00 98.31 185 ASP A C 1
ATOM 1502 O O . ASP A 1 185 ? 14.144 1.351 -18.839 1.00 98.31 185 ASP A O 1
ATOM 1506 N N . SER A 1 186 ? 14.619 -0.503 -17.676 1.00 98.25 186 SER A N 1
ATOM 1507 C CA . SER A 1 186 ? 16.009 -0.592 -18.141 1.00 98.25 186 SER A CA 1
ATOM 1508 C C . SER A 1 186 ? 16.095 -0.798 -19.659 1.00 98.25 186 SER A C 1
ATOM 1510 O O . SER A 1 186 ? 16.924 -0.182 -20.330 1.00 98.25 186 SER A O 1
ATOM 1512 N N . ALA A 1 187 ? 15.226 -1.644 -20.220 1.00 98.25 187 ALA A N 1
ATOM 1513 C CA . ALA A 1 187 ? 15.150 -1.868 -21.660 1.00 98.25 187 ALA A CA 1
ATOM 1514 C C . ALA A 1 187 ? 14.704 -0.604 -22.405 1.00 98.25 187 ALA A C 1
ATOM 1516 O O . ALA A 1 187 ? 15.245 -0.302 -23.470 1.00 98.25 187 ALA A O 1
ATOM 1517 N N . GLU A 1 188 ? 13.764 0.155 -21.841 1.00 98.31 188 GLU A N 1
ATOM 1518 C CA . GLU A 1 188 ? 13.305 1.417 -22.412 1.00 98.31 188 GLU A CA 1
ATOM 1519 C C . GLU A 1 188 ? 14.420 2.469 -22.414 1.00 98.31 188 GLU A C 1
ATOM 1521 O O . GLU A 1 188 ? 14.647 3.109 -23.441 1.00 98.31 188 GLU A O 1
ATOM 1526 N N . VAL A 1 189 ? 15.196 2.581 -21.329 1.00 98.38 189 VAL A N 1
ATOM 1527 C CA . VAL A 1 189 ? 16.382 3.454 -21.283 1.00 98.38 189 VAL A CA 1
ATOM 1528 C C . VAL A 1 189 ? 17.356 3.093 -22.406 1.00 98.38 189 VAL A C 1
ATOM 1530 O O . VAL A 1 189 ? 17.652 3.941 -23.249 1.00 98.38 189 VAL A O 1
ATOM 1533 N N . VAL A 1 190 ? 17.768 1.825 -22.511 1.00 98.38 190 VAL A N 1
ATOM 1534 C CA . VAL A 1 190 ? 18.693 1.376 -23.569 1.00 98.38 190 VAL A CA 1
ATOM 1535 C C . VAL A 1 190 ? 18.113 1.619 -24.968 1.00 98.38 190 VAL A C 1
ATOM 1537 O O . VAL A 1 190 ? 18.831 2.026 -25.884 1.00 98.38 190 VAL A O 1
ATOM 1540 N N . ARG A 1 191 ? 16.802 1.423 -25.155 1.00 98.44 191 ARG A N 1
ATOM 1541 C CA . ARG A 1 191 ? 16.117 1.697 -26.426 1.00 98.44 191 ARG A CA 1
ATOM 1542 C C . ARG A 1 191 ? 16.194 3.178 -26.795 1.00 98.44 191 ARG A C 1
ATOM 1544 O O . ARG A 1 191 ? 16.482 3.498 -27.951 1.00 98.44 191 ARG A O 1
ATOM 1551 N N . THR A 1 192 ? 15.964 4.076 -25.837 1.00 98.44 192 THR A N 1
ATOM 1552 C CA . THR A 1 192 ? 16.057 5.527 -26.065 1.00 98.44 192 THR A CA 1
ATOM 1553 C C . THR A 1 192 ? 17.489 5.975 -26.361 1.00 98.44 192 THR A C 1
ATOM 1555 O O . THR A 1 192 ? 17.699 6.753 -27.294 1.00 98.44 192 THR A O 1
ATOM 1558 N N . GLU A 1 193 ? 18.481 5.434 -25.650 1.00 98.44 193 GLU A N 1
ATOM 1559 C CA . GLU A 1 193 ? 19.903 5.705 -25.889 1.00 98.44 193 GLU A CA 1
ATOM 1560 C C . GLU A 1 193 ? 20.335 5.250 -27.286 1.00 98.44 193 GLU A C 1
ATOM 1562 O O . GLU A 1 193 ? 20.955 6.014 -28.029 1.00 98.44 193 GLU A O 1
ATOM 1567 N N . LEU A 1 194 ? 19.940 4.039 -27.690 1.00 98.38 194 LEU A N 1
ATOM 1568 C CA . LEU A 1 194 ? 20.214 3.519 -29.026 1.00 98.38 194 LEU A CA 1
ATOM 1569 C C . LEU A 1 194 ? 19.580 4.401 -30.107 1.00 98.38 194 LEU A C 1
ATOM 1571 O O . LEU A 1 194 ? 20.230 4.729 -31.100 1.00 98.38 194 LEU A O 1
ATOM 1575 N N . GLN A 1 195 ? 18.328 4.822 -29.918 1.00 98.50 195 GLN A N 1
ATOM 1576 C CA . GLN A 1 195 ? 17.649 5.703 -30.866 1.00 98.50 195 GLN A CA 1
ATOM 1577 C C . GLN A 1 195 ? 18.366 7.057 -30.995 1.00 98.50 195 GLN A C 1
ATOM 1579 O O . GLN A 1 195 ? 18.520 7.573 -32.107 1.00 98.50 195 GLN A O 1
ATOM 1584 N N . ALA A 1 196 ? 18.833 7.624 -29.879 1.00 98.25 196 ALA A N 1
ATOM 1585 C CA . ALA A 1 196 ? 19.610 8.859 -29.875 1.00 98.25 196 ALA A CA 1
ATOM 1586 C C . ALA A 1 196 ? 20.955 8.686 -30.600 1.00 98.25 196 ALA A C 1
ATOM 1588 O O . ALA A 1 196 ? 21.306 9.517 -31.442 1.00 98.25 196 ALA A O 1
ATOM 1589 N N . TYR A 1 197 ? 21.666 7.587 -30.336 1.00 98.44 197 TYR A N 1
ATOM 1590 C CA . TYR A 1 197 ? 22.930 7.262 -30.995 1.00 98.44 197 TYR A CA 1
ATOM 1591 C C . TYR A 1 197 ? 22.764 7.109 -32.511 1.00 98.44 197 TYR A C 1
ATOM 1593 O O . TYR A 1 197 ? 23.482 7.753 -33.276 1.00 98.44 197 TYR A O 1
ATOM 1601 N N . VAL A 1 198 ? 21.773 6.330 -32.957 1.00 98.44 198 VAL A N 1
ATOM 1602 C CA . VAL A 1 198 ? 21.479 6.135 -34.387 1.00 98.44 198 VAL A CA 1
ATOM 1603 C C . VAL A 1 198 ? 21.169 7.469 -35.065 1.00 98.44 198 VAL A C 1
ATOM 1605 O O . VAL A 1 198 ? 21.697 7.752 -36.140 1.00 98.44 198 VAL A O 1
ATOM 1608 N N . LYS A 1 199 ? 20.365 8.330 -34.428 1.00 98.31 199 LYS A N 1
ATOM 1609 C CA . LYS A 1 199 ? 20.059 9.666 -34.957 1.00 98.31 199 LYS A CA 1
ATOM 1610 C C . LYS A 1 199 ? 21.311 10.542 -35.055 1.00 98.31 199 LYS A C 1
ATOM 1612 O O . LYS A 1 199 ? 21.504 11.210 -36.068 1.00 98.31 199 LYS A O 1
ATOM 1617 N N . SER A 1 200 ? 22.161 10.536 -34.027 1.00 98.19 200 SER A N 1
ATOM 1618 C CA . SER A 1 200 ? 23.415 11.296 -34.023 1.00 98.19 200 SER A CA 1
ATOM 1619 C C . SER A 1 200 ? 24.363 10.825 -35.124 1.00 98.19 200 SER A C 1
ATOM 1621 O O . SER A 1 200 ? 24.866 11.645 -35.887 1.00 98.19 200 SER A O 1
ATOM 1623 N N . SER A 1 201 ? 24.555 9.511 -35.256 1.00 97.94 201 SER A N 1
ATOM 1624 C CA . SER A 1 201 ? 25.409 8.925 -36.291 1.00 97.94 201 SER A CA 1
ATOM 1625 C C . SER A 1 201 ? 24.868 9.205 -37.696 1.00 97.94 201 SER A C 1
ATOM 1627 O O . SER A 1 201 ? 25.620 9.609 -38.578 1.00 97.94 201 SER A O 1
ATOM 1629 N N . SER A 1 202 ? 23.551 9.104 -37.906 1.00 98.19 202 SER A N 1
ATOM 1630 C CA . SER A 1 202 ? 22.935 9.464 -39.188 1.00 98.19 202 SER A CA 1
ATOM 1631 C C . SER A 1 202 ? 23.154 10.938 -39.542 1.00 98.19 202 SER A C 1
ATOM 1633 O O . SER A 1 202 ? 23.404 11.252 -40.704 1.00 98.19 202 SER A O 1
ATOM 1635 N N . ASN A 1 203 ? 23.077 11.846 -38.565 1.00 97.94 203 ASN A N 1
ATOM 1636 C CA . ASN A 1 203 ? 23.380 13.261 -38.784 1.00 97.94 203 ASN A CA 1
ATOM 1637 C C . ASN A 1 203 ? 24.860 13.481 -39.123 1.00 97.94 203 ASN A C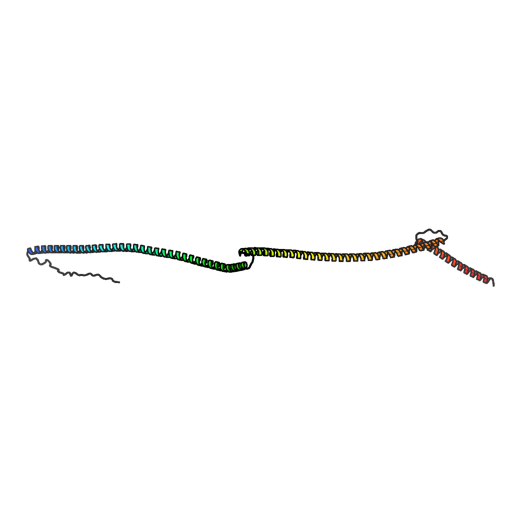 1
ATOM 1639 O O . ASN A 1 203 ? 25.178 14.297 -39.985 1.00 97.94 203 ASN A O 1
ATOM 1643 N N . GLU A 1 204 ? 25.765 12.759 -38.463 1.00 98.25 204 GLU A N 1
ATOM 1644 C CA . GLU A 1 204 ? 27.199 12.819 -38.747 1.00 98.25 204 GLU A CA 1
ATOM 1645 C C . GLU A 1 204 ? 27.511 12.347 -40.171 1.00 98.25 204 GLU A C 1
ATOM 1647 O O . GLU A 1 204 ? 28.217 13.046 -40.898 1.00 98.25 204 GLU A O 1
ATOM 1652 N N . ILE A 1 205 ? 26.914 11.235 -40.609 1.00 98.19 205 ILE A N 1
ATOM 1653 C CA . ILE A 1 205 ? 27.034 10.741 -41.988 1.00 98.19 205 ILE A CA 1
ATOM 1654 C C . ILE A 1 205 ? 26.572 11.812 -42.983 1.00 98.19 205 ILE A C 1
ATOM 1656 O O . ILE A 1 205 ? 27.313 12.139 -43.906 1.00 98.19 205 ILE A O 1
ATOM 1660 N N . LEU A 1 206 ? 25.406 12.430 -42.763 1.00 97.94 206 LEU A N 1
ATOM 1661 C CA . LEU A 1 206 ? 24.910 13.506 -43.631 1.00 97.94 206 LEU A CA 1
ATOM 1662 C C . LEU A 1 206 ? 25.863 14.712 -43.674 1.00 97.94 206 LEU A C 1
ATOM 1664 O O . LEU A 1 206 ? 26.083 15.300 -44.734 1.00 97.94 206 LEU A O 1
ATOM 1668 N N . ASN A 1 207 ? 26.460 15.082 -42.539 1.00 98.00 207 ASN A N 1
ATOM 1669 C CA . ASN A 1 207 ? 27.440 16.168 -42.479 1.00 98.00 207 ASN A CA 1
ATOM 1670 C C . ASN A 1 207 ? 28.727 15.829 -43.248 1.00 98.00 207 ASN A C 1
ATOM 1672 O O . ASN A 1 207 ? 29.277 16.689 -43.948 1.00 98.00 207 ASN A O 1
ATOM 1676 N N . LEU A 1 208 ? 29.199 14.585 -43.150 1.00 97.94 208 LEU A N 1
ATOM 1677 C CA . LEU A 1 208 ? 30.350 14.098 -43.906 1.00 97.94 208 LEU A CA 1
ATOM 1678 C C . LEU A 1 208 ? 30.050 14.051 -45.408 1.00 97.94 208 LEU A C 1
ATOM 1680 O O . LEU A 1 208 ? 30.853 14.552 -46.192 1.00 97.94 208 LEU A O 1
ATOM 1684 N N . ASP A 1 209 ? 28.882 13.558 -45.818 1.00 98.19 209 ASP A N 1
ATOM 1685 C CA . ASP A 1 209 ? 28.459 13.520 -47.225 1.00 98.19 209 ASP A CA 1
ATOM 1686 C C . ASP A 1 209 ? 28.353 14.923 -47.838 1.00 98.19 209 ASP A C 1
ATOM 1688 O O . ASP A 1 209 ? 28.808 15.164 -48.966 1.00 98.19 209 ASP A O 1
ATOM 1692 N N . ASN A 1 210 ? 27.827 15.884 -47.075 1.00 97.88 210 ASN A N 1
ATOM 1693 C CA . ASN A 1 210 ? 27.820 17.291 -47.469 1.00 97.88 210 ASN A CA 1
ATOM 1694 C C . ASN A 1 210 ? 29.250 17.827 -47.641 1.00 97.88 210 ASN A C 1
ATOM 1696 O O . ASN A 1 210 ? 29.562 18.461 -48.652 1.00 97.88 210 ASN A O 1
ATOM 1700 N N . SER A 1 211 ? 30.151 17.519 -46.704 1.00 98.12 211 SER A N 1
ATOM 1701 C CA . SER A 1 211 ? 31.559 17.943 -46.760 1.00 98.12 211 SER A CA 1
ATOM 1702 C C . SER A 1 211 ? 32.311 17.329 -47.948 1.00 98.12 211 SER A C 1
ATOM 1704 O O . SER A 1 211 ? 33.080 18.017 -48.631 1.00 98.12 211 SER A O 1
ATOM 1706 N N . ILE A 1 212 ? 32.055 16.052 -48.249 1.00 98.06 212 ILE A N 1
ATOM 1707 C CA . ILE A 1 212 ? 32.580 15.357 -49.431 1.00 98.06 212 ILE A CA 1
ATOM 1708 C C . ILE A 1 212 ? 32.074 16.035 -50.703 1.00 98.06 212 ILE A C 1
ATOM 1710 O O . ILE A 1 212 ? 32.858 16.268 -51.624 1.00 98.06 212 ILE A O 1
ATOM 1714 N N . SER A 1 213 ? 30.789 16.380 -50.763 1.00 97.94 213 SER A N 1
ATOM 1715 C CA . SER A 1 213 ? 30.186 17.037 -51.928 1.00 97.94 213 SER A CA 1
ATOM 1716 C C . SER A 1 213 ? 30.809 18.410 -52.195 1.00 97.94 213 SER A C 1
ATOM 1718 O O . SER A 1 213 ? 31.213 18.690 -53.326 1.00 97.94 213 SER A O 1
ATOM 1720 N N . VAL A 1 214 ? 30.998 19.227 -51.152 1.00 98.06 214 VAL A N 1
ATOM 1721 C CA . VAL A 1 214 ? 31.691 20.528 -51.247 1.00 98.06 214 VAL A CA 1
ATOM 1722 C C . VAL A 1 214 ? 33.144 20.355 -51.701 1.00 98.06 214 VAL A C 1
ATOM 1724 O O . VAL A 1 214 ? 33.627 21.081 -52.578 1.00 98.06 214 VAL A O 1
ATOM 1727 N N . SER A 1 215 ? 33.846 19.364 -51.149 1.00 97.75 215 SER A N 1
ATOM 1728 C CA . SER A 1 215 ? 35.235 19.067 -51.518 1.00 97.75 215 SER A CA 1
ATOM 1729 C C . SER A 1 215 ? 35.350 18.625 -52.981 1.00 97.75 215 SER A C 1
ATOM 1731 O O . SER A 1 215 ? 36.220 19.113 -53.703 1.00 97.75 215 SER A O 1
ATOM 1733 N N . LYS A 1 216 ? 34.436 17.768 -53.459 1.00 97.88 216 LYS A N 1
ATOM 1734 C CA . LYS A 1 216 ? 34.352 17.345 -54.868 1.00 97.88 216 LYS A CA 1
ATOM 1735 C C . LYS A 1 216 ? 34.083 18.524 -55.798 1.00 97.88 216 LYS A C 1
ATOM 1737 O O . LYS A 1 216 ? 34.778 18.670 -56.799 1.00 97.88 216 LYS A O 1
ATOM 1742 N N . GLN A 1 217 ? 33.131 19.393 -55.458 1.00 98.06 217 GLN A N 1
ATOM 1743 C CA . GLN A 1 217 ? 32.835 20.586 -56.254 1.00 98.06 217 GLN A CA 1
ATOM 1744 C C . GLN A 1 217 ? 34.054 21.514 -56.354 1.00 98.06 217 GLN A C 1
ATOM 1746 O O . GLN A 1 217 ? 34.372 22.021 -57.430 1.00 98.06 217 GLN A O 1
ATOM 1751 N N . THR A 1 218 ? 34.767 21.704 -55.242 1.00 97.88 218 THR A N 1
ATOM 1752 C CA . THR A 1 218 ? 35.986 22.521 -55.201 1.00 97.88 218 THR A CA 1
ATOM 1753 C C . THR A 1 218 ? 37.099 21.906 -56.048 1.00 97.88 218 THR A C 1
ATOM 1755 O O . THR A 1 218 ? 37.765 22.624 -56.796 1.00 97.88 218 THR A O 1
ATOM 1758 N N . LEU A 1 219 ? 37.275 20.584 -55.980 1.00 98.00 219 LEU A N 1
ATOM 1759 C CA . LEU A 1 219 ? 38.246 19.858 -56.795 1.00 98.00 219 LEU A CA 1
ATOM 1760 C C . LEU A 1 219 ? 37.949 20.004 -58.291 1.00 98.00 219 LEU A C 1
ATOM 1762 O O . LEU A 1 219 ? 38.852 20.342 -59.052 1.00 98.00 219 LEU A O 1
ATOM 1766 N N . GLU A 1 220 ? 36.704 19.787 -58.716 1.00 97.88 220 GLU A N 1
ATOM 1767 C CA . GLU A 1 220 ? 36.314 19.921 -60.124 1.00 97.88 220 GLU A CA 1
ATOM 1768 C C . GLU A 1 220 ? 36.473 21.361 -60.624 1.00 97.88 220 GLU A C 1
ATOM 1770 O O . GLU A 1 220 ? 37.004 21.581 -61.713 1.00 97.88 220 GLU A O 1
ATOM 1775 N N . LYS A 1 221 ? 36.140 22.359 -59.793 1.00 97.81 221 LYS A N 1
ATOM 1776 C CA . LYS A 1 221 ? 36.424 23.767 -60.103 1.00 97.81 221 LYS A CA 1
ATOM 1777 C C . LYS A 1 221 ? 37.920 24.000 -60.328 1.00 97.81 221 LYS A C 1
ATOM 1779 O O . LYS A 1 221 ? 38.299 24.605 -61.328 1.00 97.81 221 LYS A O 1
ATOM 1784 N N . LYS A 1 222 ? 38.776 23.500 -59.429 1.00 97.12 222 LYS A N 1
ATOM 1785 C CA . LYS A 1 222 ? 40.234 23.652 -59.543 1.00 97.12 222 LYS A CA 1
ATOM 1786 C C . LYS A 1 222 ? 40.803 22.925 -60.758 1.00 97.12 222 LYS A C 1
ATOM 1788 O O . LYS A 1 222 ? 41.619 23.507 -61.461 1.00 97.12 222 LYS A O 1
ATOM 1793 N N . LYS A 1 223 ? 40.332 21.713 -61.064 1.00 97.50 223 LYS A N 1
ATOM 1794 C CA . LYS A 1 223 ? 40.696 21.001 -62.299 1.00 97.50 223 LYS A CA 1
ATOM 1795 C C . LYS A 1 223 ? 40.316 21.797 -63.546 1.00 97.50 223 LYS A C 1
ATOM 1797 O O . LYS A 1 223 ? 41.129 21.897 -64.460 1.00 97.50 223 LYS A O 1
ATOM 1802 N N . GLY A 1 224 ? 39.116 22.381 -63.572 1.00 97.06 224 GLY A N 1
ATOM 1803 C CA . GLY A 1 224 ? 38.665 23.243 -64.666 1.00 97.06 224 GLY A CA 1
ATOM 1804 C C . GLY A 1 224 ? 39.557 24.474 -64.847 1.00 97.06 224 GLY A C 1
ATOM 1805 O O . GLY A 1 224 ? 39.992 24.756 -65.963 1.00 97.06 224 GLY A O 1
ATOM 1806 N N . GLU A 1 225 ? 39.895 25.164 -63.751 1.00 97.38 225 GLU A N 1
ATOM 1807 C CA . GLU A 1 225 ? 40.842 26.290 -63.755 1.00 97.38 225 GLU A CA 1
ATOM 1808 C C . GLU A 1 225 ? 42.218 25.863 -64.297 1.00 97.38 225 GLU A C 1
ATOM 1810 O O . GLU A 1 225 ? 42.752 26.509 -65.199 1.00 97.38 225 GLU A O 1
ATOM 1815 N N . THR A 1 226 ? 42.772 24.744 -63.815 1.00 97.06 226 THR A N 1
ATOM 1816 C CA . THR A 1 226 ? 44.059 24.216 -64.290 1.00 97.06 226 THR A CA 1
ATOM 1817 C C . THR A 1 226 ? 44.019 23.877 -65.780 1.00 97.06 226 THR A C 1
ATOM 1819 O O . THR A 1 226 ? 44.911 24.295 -66.518 1.00 97.06 226 THR A O 1
ATOM 1822 N N . ALA A 1 227 ? 42.980 23.187 -66.256 1.00 96.88 227 ALA A N 1
ATOM 1823 C CA . ALA A 1 227 ? 42.829 22.850 -67.671 1.00 96.88 227 ALA A CA 1
ATOM 1824 C C . ALA A 1 227 ? 42.763 24.105 -68.559 1.00 96.88 227 ALA A C 1
ATOM 1826 O O . ALA A 1 227 ? 43.418 24.159 -69.599 1.00 96.88 227 ALA A O 1
ATOM 1827 N N . ALA A 1 228 ? 42.043 25.146 -68.127 1.00 96.69 228 ALA A N 1
ATOM 1828 C CA . ALA A 1 228 ? 41.990 26.420 -68.841 1.00 96.69 228 ALA A CA 1
ATOM 1829 C C . ALA A 1 228 ? 43.369 27.100 -68.913 1.00 96.69 228 A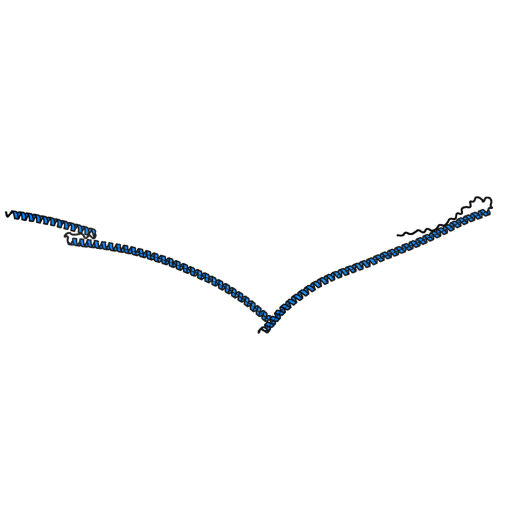LA A C 1
ATOM 1831 O O . ALA A 1 228 ? 43.774 27.567 -69.980 1.00 96.69 228 ALA A O 1
ATOM 1832 N N . THR A 1 229 ? 44.122 27.115 -67.806 1.00 96.25 229 THR A N 1
ATOM 1833 C CA . THR A 1 229 ? 45.489 27.664 -67.799 1.00 96.25 229 THR A CA 1
ATOM 1834 C C . THR A 1 229 ? 46.451 26.856 -68.669 1.00 96.25 229 THR A C 1
ATOM 1836 O O . THR A 1 229 ? 47.289 27.450 -69.346 1.00 96.25 229 THR A O 1
ATOM 1839 N N . GLN A 1 230 ? 46.298 25.528 -68.716 1.00 96.56 230 GLN A N 1
ATOM 1840 C CA . GLN A 1 230 ? 47.105 24.658 -69.570 1.00 96.56 230 GLN A CA 1
ATOM 1841 C C . GLN A 1 230 ? 46.843 24.947 -71.050 1.00 96.56 230 GLN A C 1
ATOM 1843 O O . GLN A 1 230 ? 47.790 25.179 -71.792 1.00 96.56 230 GLN A O 1
ATOM 1848 N N . LEU A 1 231 ? 45.574 25.039 -71.464 1.00 96.81 231 LEU A N 1
ATOM 1849 C CA . LEU A 1 231 ? 45.212 25.404 -72.839 1.00 96.81 231 LEU A CA 1
ATOM 1850 C C . LEU A 1 231 ? 45.778 26.772 -73.241 1.00 96.81 231 LEU A C 1
ATOM 1852 O O . LEU A 1 231 ? 46.262 26.950 -74.360 1.00 96.81 231 LEU A O 1
ATOM 1856 N N . HIS A 1 232 ? 45.742 27.745 -72.328 1.00 96.75 232 HIS A N 1
ATOM 1857 C CA . HIS A 1 232 ? 46.334 29.056 -72.570 1.00 96.75 232 HIS A CA 1
ATOM 1858 C C . HIS A 1 232 ? 47.858 28.973 -72.753 1.00 96.75 232 HIS A C 1
ATOM 1860 O O . HIS A 1 232 ? 48.394 29.556 -73.698 1.00 96.75 232 HIS A O 1
ATOM 1866 N N . MET A 1 233 ? 48.548 28.214 -71.894 1.00 96.19 233 MET A N 1
ATOM 1867 C CA . MET A 1 233 ? 49.990 27.983 -72.003 1.00 96.19 233 MET A CA 1
ATOM 1868 C C . MET A 1 233 ? 50.349 27.279 -73.316 1.00 96.19 233 MET A C 1
ATOM 1870 O O . MET A 1 233 ? 51.248 27.735 -74.018 1.00 96.19 233 MET A O 1
ATOM 1874 N N . ASP A 1 234 ? 49.617 26.232 -73.697 1.00 96.69 234 ASP A N 1
ATOM 1875 C CA . ASP A 1 234 ? 49.832 25.501 -74.949 1.00 96.69 234 ASP A CA 1
ATOM 1876 C C . ASP A 1 234 ? 49.654 26.421 -76.165 1.00 96.69 234 ASP A C 1
ATOM 1878 O O . ASP A 1 234 ? 50.461 26.390 -77.096 1.00 96.69 234 ASP A O 1
ATOM 1882 N N . SER A 1 235 ? 48.657 27.314 -76.139 1.00 96.62 235 SER A N 1
ATOM 1883 C CA . SER A 1 235 ? 48.473 28.325 -77.185 1.00 96.62 235 SER A CA 1
ATOM 1884 C C . SER A 1 235 ? 49.656 29.294 -77.271 1.00 96.62 235 SER A C 1
ATOM 1886 O O . SER A 1 235 ? 50.072 29.648 -78.378 1.00 96.62 235 SER A O 1
ATOM 1888 N N . ILE A 1 236 ? 50.203 29.742 -76.135 1.00 96.06 236 ILE A N 1
ATOM 1889 C CA . ILE A 1 236 ? 51.388 30.613 -76.100 1.00 96.06 236 ILE A CA 1
ATOM 1890 C C . ILE A 1 236 ? 52.610 29.865 -76.633 1.00 96.06 236 ILE A C 1
ATOM 1892 O O . ILE A 1 236 ? 53.334 30.404 -77.471 1.00 96.06 236 ILE A O 1
ATOM 1896 N N . LEU A 1 237 ? 52.830 28.627 -76.187 1.00 95.94 237 LEU A N 1
ATOM 1897 C CA . LEU A 1 237 ? 53.941 27.786 -76.630 1.00 95.94 237 LEU A CA 1
ATOM 1898 C C . LEU A 1 237 ? 53.865 27.513 -78.133 1.00 95.94 237 LEU A C 1
ATOM 1900 O O . LEU A 1 237 ? 54.864 27.674 -78.832 1.00 95.94 237 LEU A O 1
ATOM 1904 N N . HIS A 1 238 ? 52.682 27.192 -78.659 1.00 96.06 238 HIS A N 1
ATOM 1905 C CA . HIS A 1 238 ? 52.466 27.017 -80.092 1.00 96.06 238 HIS A CA 1
ATOM 1906 C C . HIS A 1 238 ? 52.748 28.315 -80.870 1.00 96.06 238 HIS A C 1
ATOM 1908 O O . HIS A 1 238 ? 53.441 28.309 -81.891 1.00 96.06 238 HIS A O 1
ATOM 1914 N N . ALA A 1 239 ? 52.271 29.462 -80.377 1.00 96.00 239 ALA A N 1
ATOM 1915 C CA . ALA A 1 239 ? 52.567 30.761 -80.980 1.00 96.00 239 ALA A CA 1
ATOM 1916 C C . ALA A 1 239 ? 54.071 31.106 -80.932 1.00 96.00 239 ALA A C 1
ATOM 1918 O O . ALA A 1 239 ? 54.613 31.677 -81.879 1.00 96.00 239 ALA A O 1
ATOM 1919 N N . ALA A 1 240 ? 54.773 30.748 -79.857 1.00 96.19 240 ALA A N 1
ATOM 1920 C CA . ALA A 1 240 ? 56.216 30.932 -79.739 1.00 96.19 240 ALA A CA 1
ATOM 1921 C C . ALA A 1 240 ? 56.990 30.005 -80.690 1.00 96.19 240 ALA A C 1
ATOM 1923 O O . ALA A 1 240 ? 57.939 30.450 -81.342 1.00 96.19 240 ALA A O 1
ATOM 1924 N N . ALA A 1 241 ? 56.569 28.745 -80.823 1.00 95.50 241 ALA A N 1
ATOM 1925 C CA . ALA A 1 241 ? 57.167 27.770 -81.730 1.00 95.50 241 ALA A CA 1
ATOM 1926 C C . ALA A 1 241 ? 57.015 28.196 -83.197 1.00 95.50 241 ALA A C 1
ATOM 1928 O O . ALA A 1 241 ? 58.002 28.203 -83.932 1.00 95.50 241 ALA A O 1
ATOM 1929 N N . THR A 1 242 ? 55.821 28.638 -83.611 1.00 95.88 242 THR A N 1
ATOM 1930 C CA . THR A 1 242 ? 55.590 29.139 -84.979 1.00 95.88 242 THR A CA 1
ATOM 1931 C C . THR A 1 242 ? 56.430 30.380 -85.281 1.00 95.88 242 THR A C 1
ATOM 1933 O O . THR A 1 242 ? 57.072 30.439 -86.329 1.00 95.88 242 THR A O 1
ATOM 1936 N N . LYS A 1 243 ? 56.524 31.342 -84.350 1.00 95.25 243 LYS A N 1
ATOM 1937 C CA . LYS A 1 243 ? 57.413 32.511 -84.493 1.00 95.25 243 LYS A CA 1
ATOM 1938 C C . LYS A 1 243 ? 58.891 32.122 -84.562 1.00 95.25 243 LYS A C 1
ATOM 1940 O O . LYS A 1 243 ? 59.634 32.691 -85.359 1.00 95.25 243 LYS A O 1
ATOM 1945 N N . THR A 1 244 ? 59.324 31.157 -83.753 1.00 95.25 244 THR A N 1
ATOM 1946 C CA . THR A 1 244 ? 60.711 30.664 -83.751 1.00 95.25 244 THR A CA 1
ATOM 1947 C C . THR A 1 244 ? 61.048 29.958 -85.061 1.00 95.25 244 THR A C 1
ATOM 1949 O O . THR A 1 244 ? 62.120 30.195 -85.615 1.00 95.25 244 THR A O 1
ATOM 1952 N N . LEU A 1 245 ? 60.121 29.156 -85.593 1.00 95.06 245 LEU A N 1
ATOM 1953 C CA . LEU A 1 245 ? 60.251 28.515 -86.899 1.00 95.06 245 LEU A CA 1
ATOM 1954 C C . LEU A 1 245 ? 60.307 29.547 -88.032 1.00 95.06 245 LEU A C 1
ATOM 1956 O O . LEU A 1 245 ? 61.184 29.471 -88.885 1.00 95.06 245 LEU A O 1
ATOM 1960 N N . ALA A 1 246 ? 59.421 30.545 -88.028 1.00 94.06 246 ALA A N 1
ATOM 1961 C CA . ALA A 1 246 ? 59.453 31.618 -89.019 1.00 94.06 246 ALA A CA 1
ATOM 1962 C C . ALA A 1 246 ? 60.789 32.378 -88.972 1.00 94.06 246 ALA A C 1
ATOM 1964 O O . ALA A 1 246 ? 61.417 32.614 -90.003 1.00 94.06 246 ALA A O 1
ATOM 1965 N N . ARG A 1 247 ? 61.279 32.697 -87.765 1.00 93.06 247 ARG A N 1
ATOM 1966 C CA . ARG A 1 247 ? 62.605 33.295 -87.570 1.00 93.06 247 ARG A CA 1
ATOM 1967 C C . ARG A 1 247 ? 63.710 32.403 -88.138 1.00 93.06 247 ARG A C 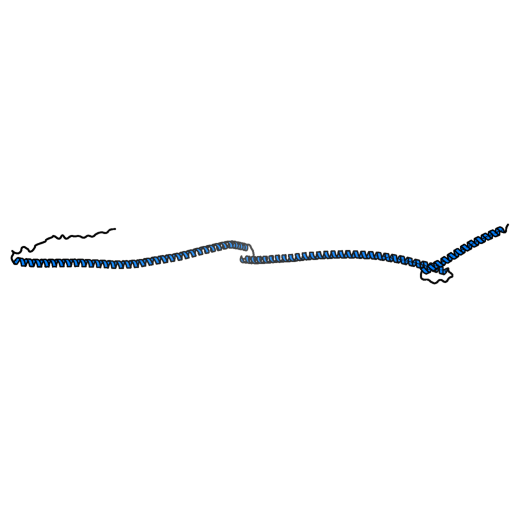1
ATOM 1969 O O . ARG A 1 247 ? 64.566 32.918 -88.849 1.00 93.06 247 ARG A O 1
ATOM 1976 N N . SER A 1 248 ? 63.726 31.102 -87.837 1.00 92.81 248 SER A N 1
ATOM 1977 C CA . SER A 1 248 ? 64.779 30.203 -88.327 1.00 92.81 248 SER A CA 1
ATOM 1978 C C . SER A 1 248 ? 64.749 30.061 -89.850 1.00 92.81 248 SER A C 1
ATOM 1980 O O . SER A 1 248 ? 65.804 30.107 -90.476 1.00 92.81 248 SER A O 1
ATOM 1982 N N . GLN A 1 249 ? 63.561 29.983 -90.458 1.00 93.12 249 GLN A N 1
ATOM 1983 C CA . GLN A 1 249 ? 63.384 29.977 -91.912 1.00 93.12 249 GLN A CA 1
ATOM 1984 C C . GLN A 1 249 ? 63.930 31.251 -92.568 1.00 93.12 249 GLN A C 1
ATOM 1986 O O . GLN A 1 249 ? 64.663 31.153 -93.551 1.00 93.12 249 GLN A O 1
ATOM 1991 N N . VAL A 1 250 ? 63.636 32.434 -92.011 1.00 91.25 250 VAL A N 1
ATOM 1992 C CA . VAL A 1 250 ? 64.182 33.713 -92.503 1.00 91.25 250 VAL A CA 1
ATOM 1993 C C . VAL A 1 250 ? 65.706 33.747 -92.378 1.00 91.25 250 VAL A C 1
ATOM 1995 O O . VAL A 1 250 ? 66.378 34.119 -93.337 1.00 91.25 250 VAL A O 1
ATOM 1998 N N . CYS A 1 251 ? 66.264 33.324 -91.238 1.00 90.69 251 CYS A N 1
ATOM 1999 C CA . CYS A 1 251 ? 67.715 33.258 -91.049 1.00 90.69 251 CYS A CA 1
ATOM 2000 C C . CYS A 1 251 ? 68.384 32.326 -92.069 1.00 90.69 251 CYS A C 1
ATOM 2002 O O . CYS A 1 251 ? 69.374 32.710 -92.680 1.00 90.69 251 CYS A O 1
ATOM 2004 N N . MET A 1 252 ? 67.827 31.129 -92.289 1.00 91.44 252 MET A N 1
ATOM 2005 C CA . MET A 1 252 ? 68.356 30.187 -93.278 1.00 91.44 252 MET A CA 1
ATOM 2006 C C . MET A 1 252 ? 68.267 30.754 -94.694 1.00 91.44 252 MET A C 1
ATOM 2008 O O . MET A 1 252 ? 69.231 30.667 -95.443 1.00 91.44 252 MET A O 1
ATOM 2012 N N . ALA A 1 253 ? 67.136 31.354 -95.078 1.00 91.62 253 ALA A N 1
ATOM 2013 C CA . ALA A 1 253 ? 66.983 31.965 -96.397 1.00 91.62 253 ALA A CA 1
ATOM 2014 C C . ALA A 1 253 ? 67.996 33.101 -96.622 1.00 91.62 253 ALA A C 1
ATOM 2016 O O . ALA A 1 253 ? 68.612 33.162 -97.687 1.00 91.62 253 ALA A O 1
ATOM 2017 N N . ALA A 1 254 ? 68.207 33.957 -95.616 1.00 88.88 254 ALA A N 1
ATOM 2018 C CA . ALA A 1 254 ? 69.242 34.989 -95.632 1.00 88.88 254 ALA A CA 1
ATOM 2019 C C . ALA A 1 254 ? 70.640 34.387 -95.835 1.00 88.88 254 ALA A C 1
ATOM 2021 O O . ALA A 1 254 ? 71.381 34.834 -96.713 1.00 88.88 254 ALA A O 1
ATOM 2022 N N . GLU A 1 255 ? 70.966 33.326 -95.096 1.00 88.81 255 GLU A N 1
ATOM 2023 C CA . GLU A 1 255 ? 72.251 32.642 -95.204 1.00 88.81 255 GLU A CA 1
ATOM 2024 C C . GLU A 1 255 ? 72.437 31.978 -96.577 1.00 88.81 255 GLU A C 1
ATOM 2026 O O . GLU A 1 255 ? 73.485 32.144 -97.199 1.00 88.81 255 GLU A O 1
ATOM 2031 N N . TYR A 1 256 ? 71.415 31.301 -97.108 1.00 90.00 256 TYR A N 1
ATOM 2032 C CA . TYR A 1 256 ? 71.450 30.702 -98.445 1.00 90.00 256 TYR A CA 1
ATOM 2033 C C . TYR A 1 256 ? 71.666 31.749 -99.544 1.00 90.00 256 TYR A C 1
ATOM 2035 O O . TYR A 1 256 ? 72.466 31.528 -100.459 1.00 90.00 256 TYR A O 1
ATOM 2043 N N . LEU A 1 257 ? 70.969 32.889 -99.473 1.00 88.31 257 LEU A N 1
ATOM 2044 C CA . LEU A 1 257 ? 71.138 33.990 -100.425 1.00 88.31 257 LEU A CA 1
ATOM 2045 C C . LEU A 1 257 ? 72.545 34.593 -100.337 1.00 88.31 257 LEU A C 1
ATOM 2047 O O . LEU A 1 257 ? 73.186 34.794 -101.370 1.00 88.31 257 LEU A O 1
ATOM 2051 N N . PHE A 1 258 ? 73.047 34.817 -99.123 1.00 87.56 258 PHE A N 1
ATOM 2052 C CA . PHE A 1 258 ? 74.395 35.325 -98.886 1.00 87.56 258 PHE A CA 1
ATOM 2053 C C . PHE A 1 258 ? 75.466 34.365 -99.406 1.00 87.56 258 PHE A C 1
ATOM 2055 O O . PHE A 1 258 ? 76.312 34.770 -100.198 1.00 87.56 258 PHE A O 1
ATOM 2062 N N . GLN A 1 259 ? 75.383 33.072 -99.075 1.00 86.69 259 GLN A N 1
ATOM 2063 C CA . GLN A 1 259 ? 76.296 32.051 -99.597 1.00 86.69 259 GLN A CA 1
ATOM 2064 C C . GLN A 1 259 ? 76.273 31.986 -101.129 1.00 86.69 259 GLN A C 1
ATOM 2066 O O . GLN A 1 259 ? 77.317 31.806 -101.759 1.00 86.69 259 GLN A O 1
ATOM 2071 N N . ARG A 1 260 ? 75.097 32.134 -101.752 1.00 85.62 260 ARG A N 1
ATOM 2072 C CA . ARG A 1 260 ? 74.972 32.169 -103.214 1.00 85.62 260 ARG A CA 1
ATOM 2073 C C . ARG A 1 260 ? 75.699 33.370 -103.813 1.00 85.62 260 ARG A C 1
ATOM 2075 O O . ARG A 1 260 ? 76.354 33.210 -104.838 1.00 85.62 260 ARG A O 1
ATOM 2082 N N . ILE A 1 261 ? 75.608 34.538 -103.185 1.00 84.06 261 ILE A N 1
ATOM 2083 C CA . ILE A 1 261 ? 76.323 35.737 -103.633 1.00 84.06 261 ILE A CA 1
ATOM 2084 C C . ILE A 1 261 ? 77.824 35.593 -103.426 1.00 84.06 261 ILE A C 1
ATOM 2086 O O . ILE A 1 261 ? 78.566 35.826 -104.373 1.00 84.06 261 ILE A O 1
ATOM 2090 N N . CYS A 1 262 ? 78.264 35.081 -102.276 1.00 81.38 262 CYS A N 1
ATOM 2091 C CA . CYS A 1 262 ? 79.675 34.788 -102.026 1.00 81.38 262 CYS A CA 1
ATOM 2092 C C . CYS A 1 262 ? 80.288 33.826 -103.057 1.00 81.38 262 CYS A C 1
ATOM 2094 O O . CYS A 1 262 ? 81.492 33.862 -103.277 1.00 81.38 262 CYS A O 1
ATOM 2096 N N . LYS A 1 263 ? 79.484 32.957 -103.689 1.00 81.75 263 LYS A N 1
ATOM 2097 C CA . LYS A 1 263 ? 79.936 32.082 -104.787 1.00 81.75 263 LYS A CA 1
ATOM 2098 C C . LYS A 1 263 ? 80.013 32.781 -106.148 1.00 81.75 263 LYS A C 1
ATOM 2100 O O . LYS A 1 263 ? 80.735 32.305 -107.016 1.00 81.75 263 LYS A O 1
ATOM 2105 N N . LEU A 1 264 ? 79.220 33.828 -106.374 1.00 77.94 264 LEU A N 1
ATOM 2106 C CA . LEU A 1 264 ? 79.099 34.514 -107.668 1.00 77.94 264 LEU A CA 1
ATOM 2107 C C . LEU A 1 264 ? 79.952 35.783 -107.756 1.00 77.94 264 LEU A C 1
ATOM 2109 O O . LEU A 1 264 ? 80.230 36.263 -108.855 1.00 77.94 264 LEU A O 1
ATOM 2113 N N . SER A 1 265 ? 80.338 36.355 -106.622 1.00 74.56 265 SER A N 1
ATOM 2114 C CA . SER A 1 265 ? 81.218 37.512 -106.568 1.00 74.56 265 SER A CA 1
ATOM 2115 C C . SER A 1 265 ? 82.691 37.082 -106.590 1.00 74.56 265 SER A C 1
ATOM 2117 O O . SER A 1 265 ? 83.092 36.094 -105.984 1.00 74.56 265 SER A O 1
ATOM 2119 N N . ASN A 1 266 ? 83.530 37.870 -107.266 1.00 69.00 266 ASN A N 1
ATOM 2120 C CA . ASN A 1 266 ? 84.991 37.707 -107.240 1.00 69.00 266 ASN A CA 1
ATOM 2121 C C . ASN A 1 266 ? 85.645 38.477 -106.070 1.00 69.00 266 ASN A C 1
ATOM 2123 O O . ASN A 1 266 ? 86.856 38.692 -106.073 1.00 69.00 266 ASN A O 1
ATOM 2127 N N . ILE A 1 267 ? 84.849 38.944 -105.099 1.00 70.62 267 ILE A N 1
ATOM 2128 C CA . ILE A 1 267 ? 85.287 39.751 -103.952 1.00 70.62 267 ILE A CA 1
ATOM 2129 C C . ILE A 1 267 ? 85.223 38.873 -102.702 1.00 70.62 267 ILE A C 1
ATOM 2131 O O . ILE A 1 267 ? 84.245 38.163 -102.484 1.00 70.62 267 ILE A O 1
ATOM 2135 N N . SER A 1 268 ? 86.265 38.917 -101.870 1.00 66.50 268 SER A N 1
ATOM 2136 C CA . SER A 1 268 ? 86.276 38.182 -100.603 1.00 66.50 268 SER A CA 1
ATOM 2137 C C . SER A 1 268 ? 85.241 38.769 -99.641 1.00 66.50 268 SER A C 1
ATOM 2139 O O . SER A 1 268 ? 85.316 39.947 -99.289 1.00 66.50 268 SER A O 1
ATOM 2141 N N . HIS A 1 269 ? 84.282 37.951 -99.211 1.00 69.38 269 HIS A N 1
ATOM 2142 C CA . HIS A 1 269 ? 83.258 38.336 -98.243 1.00 69.38 269 HIS A CA 1
ATOM 2143 C C . HIS A 1 269 ? 83.586 37.785 -96.853 1.00 69.38 269 HIS A C 1
ATOM 2145 O O . HIS A 1 269 ? 83.997 36.635 -96.703 1.00 69.38 269 HIS A O 1
ATOM 2151 N N . PHE A 1 270 ? 83.367 38.598 -95.819 1.00 72.62 270 PHE A N 1
ATOM 2152 C CA . PHE A 1 270 ? 83.541 38.173 -94.432 1.00 72.62 270 PHE A CA 1
ATOM 2153 C C . PHE A 1 270 ? 82.387 37.244 -93.998 1.00 72.62 270 PHE A C 1
ATOM 2155 O O . PHE A 1 270 ? 81.233 37.540 -94.318 1.00 72.62 270 PHE A O 1
ATOM 2162 N N . PRO A 1 271 ? 82.641 36.144 -93.260 1.00 74.38 271 PRO A N 1
ATOM 2163 C CA . PRO A 1 271 ? 81.588 35.238 -92.808 1.00 74.38 271 PRO A CA 1
ATOM 2164 C C . PRO A 1 271 ? 80.762 35.892 -91.691 1.00 74.38 271 PRO A C 1
ATOM 2166 O O . PRO A 1 271 ? 81.087 35.814 -90.505 1.00 74.38 271 PRO A O 1
ATOM 2169 N N . TYR A 1 272 ? 79.687 36.584 -92.064 1.00 78.94 272 TYR A N 1
ATOM 2170 C CA . TYR A 1 272 ? 78.752 37.156 -91.102 1.00 78.94 272 TYR A CA 1
ATOM 2171 C C . TYR A 1 272 ? 77.814 36.073 -90.565 1.00 78.94 272 TYR A C 1
ATOM 2173 O O . TYR A 1 272 ? 77.137 35.417 -91.342 1.00 78.94 272 TYR A O 1
ATOM 2181 N N . ASN A 1 273 ? 77.703 35.948 -89.239 1.00 77.00 273 ASN A N 1
ATOM 2182 C CA . ASN A 1 273 ? 76.722 35.067 -88.578 1.00 77.00 273 ASN A CA 1
ATOM 2183 C C . ASN A 1 273 ? 75.383 35.767 -88.275 1.00 77.00 273 ASN A C 1
ATOM 2185 O O . ASN A 1 273 ? 74.465 35.161 -87.727 1.00 77.00 273 ASN A O 1
ATOM 2189 N N . ASN A 1 274 ? 75.275 37.066 -88.572 1.00 86.25 274 ASN A N 1
ATOM 2190 C CA . ASN A 1 274 ? 74.053 37.835 -88.358 1.00 86.25 274 ASN A CA 1
ATOM 2191 C C . ASN A 1 274 ? 73.261 37.924 -89.679 1.00 86.25 274 ASN A C 1
ATOM 2193 O O . ASN A 1 274 ? 73.784 38.510 -90.630 1.00 86.25 274 ASN A O 1
ATOM 2197 N N . PRO A 1 275 ? 72.014 37.418 -89.736 1.00 84.06 275 PRO A N 1
ATOM 2198 C CA . PRO A 1 275 ? 71.221 37.360 -90.964 1.00 84.06 275 PRO A CA 1
ATOM 2199 C C . PRO A 1 275 ? 70.874 38.740 -91.535 1.00 84.06 275 PRO A C 1
ATOM 2201 O O . PRO A 1 275 ? 70.742 38.875 -92.745 1.00 84.06 275 PRO A O 1
ATOM 2204 N N . LEU A 1 276 ? 70.768 39.782 -90.701 1.00 88.06 276 LEU A N 1
ATOM 2205 C CA . LEU A 1 276 ? 70.525 41.143 -91.193 1.00 88.06 276 LEU A CA 1
ATOM 2206 C C . LEU A 1 276 ? 71.738 41.661 -91.969 1.00 88.06 276 LEU A C 1
ATOM 2208 O O . LEU A 1 276 ? 71.596 42.099 -93.101 1.00 88.06 276 LEU A O 1
ATOM 2212 N N . LYS A 1 277 ? 72.943 41.486 -91.413 1.00 84.94 277 LYS A N 1
ATOM 2213 C CA . LYS A 1 277 ? 74.190 41.879 -92.090 1.00 84.94 277 LYS A CA 1
ATOM 2214 C C . LYS A 1 277 ? 74.436 41.072 -93.364 1.00 84.94 277 LYS A C 1
ATOM 2216 O O . LYS A 1 277 ? 74.944 41.607 -94.340 1.00 84.94 277 LYS A O 1
ATOM 2221 N N . GLN A 1 278 ? 74.071 39.788 -93.354 1.00 86.56 278 GLN A N 1
ATOM 2222 C CA . GLN A 1 278 ? 74.086 38.955 -94.555 1.00 86.56 278 GLN A CA 1
ATOM 2223 C C . GLN A 1 278 ? 73.170 39.546 -95.638 1.00 86.56 278 GLN A C 1
ATOM 2225 O O . GLN A 1 278 ? 73.616 39.716 -96.769 1.00 86.56 278 GLN A O 1
ATOM 2230 N N . LEU A 1 279 ? 71.925 39.901 -95.295 1.00 87.50 279 LEU A N 1
ATOM 2231 C CA . LEU A 1 279 ? 70.970 40.507 -96.230 1.00 87.50 279 LEU A CA 1
ATOM 2232 C C . LEU A 1 279 ? 71.395 41.894 -96.725 1.00 87.50 279 LEU A C 1
ATOM 2234 O O . LEU A 1 279 ? 71.165 42.180 -97.896 1.00 87.50 279 LEU A O 1
ATOM 2238 N N . ASP A 1 280 ? 72.039 42.716 -95.894 1.00 86.31 280 ASP A N 1
ATOM 2239 C CA . ASP A 1 280 ? 72.591 44.010 -96.318 1.00 86.31 280 ASP A CA 1
ATOM 2240 C C . ASP A 1 280 ? 73.627 43.808 -97.437 1.00 86.31 280 ASP A C 1
ATOM 2242 O O . ASP A 1 280 ? 73.496 44.382 -98.516 1.00 86.31 280 ASP A O 1
ATOM 2246 N N . CYS A 1 281 ? 74.577 42.880 -97.252 1.00 83.00 281 CYS A N 1
ATOM 2247 C CA . CYS A 1 281 ? 75.545 42.525 -98.296 1.00 83.00 281 CYS A CA 1
ATOM 2248 C C . CYS A 1 281 ? 74.883 41.951 -99.560 1.00 83.00 281 CYS A C 1
ATOM 2250 O O . CYS A 1 281 ? 75.338 42.214 -100.675 1.00 83.00 281 CYS A O 1
ATOM 2252 N N . VAL A 1 282 ? 73.818 41.153 -99.402 1.00 84.94 282 VAL A N 1
ATOM 2253 C CA . VAL A 1 282 ? 73.020 40.665 -100.538 1.00 84.94 282 VAL A CA 1
ATOM 2254 C C . VAL A 1 282 ? 72.380 41.834 -101.292 1.00 84.94 282 VAL A C 1
ATOM 2256 O O . VAL A 1 282 ? 72.415 41.862 -102.524 1.00 84.94 282 VAL A O 1
ATOM 2259 N N . GLY A 1 283 ? 71.817 42.797 -100.561 1.00 85.50 283 GLY A N 1
ATOM 2260 C CA . GLY A 1 283 ? 71.209 44.011 -101.096 1.00 85.50 283 GLY A CA 1
ATOM 2261 C C . GLY A 1 283 ? 72.204 44.863 -101.878 1.00 85.50 283 GLY A C 1
ATOM 2262 O O . GLY A 1 283 ? 71.918 45.214 -103.024 1.00 85.50 283 GLY A O 1
ATOM 2263 N N . ASP A 1 284 ? 73.383 45.114 -101.307 1.00 85.00 284 ASP A N 1
ATOM 2264 C CA . ASP A 1 284 ? 74.465 45.871 -101.946 1.00 85.00 284 ASP A CA 1
ATOM 2265 C C . ASP A 1 284 ? 74.887 45.222 -103.272 1.00 85.00 284 ASP A C 1
ATOM 2267 O O . ASP A 1 284 ? 74.876 45.870 -104.320 1.00 85.00 284 ASP A O 1
ATOM 2271 N N . TYR A 1 285 ? 75.139 43.909 -103.272 1.00 84.25 285 TYR A N 1
ATOM 2272 C CA . TYR A 1 285 ? 75.541 43.183 -104.480 1.00 84.25 285 TYR A CA 1
ATOM 2273 C C . TYR A 1 285 ? 74.465 43.193 -105.579 1.00 84.25 285 TYR A C 1
ATOM 2275 O O . TYR A 1 285 ? 74.768 43.367 -106.762 1.00 84.25 285 TYR A O 1
ATOM 2283 N N . ILE A 1 286 ? 73.188 43.017 -105.219 1.00 84.75 286 ILE A N 1
ATOM 2284 C CA . ILE A 1 286 ? 72.079 43.096 -106.183 1.00 84.75 286 ILE A CA 1
ATOM 2285 C C . ILE A 1 286 ? 71.934 44.523 -106.727 1.00 84.75 286 ILE A C 1
ATOM 2287 O O . ILE A 1 286 ? 71.636 44.700 -107.913 1.00 84.75 286 ILE A O 1
ATOM 2291 N N . SER A 1 287 ? 72.131 45.541 -105.887 1.00 85.44 287 SER A N 1
ATOM 2292 C CA . SER A 1 287 ? 72.122 46.943 -106.308 1.00 85.44 287 SER A CA 1
ATOM 2293 C C . SER A 1 287 ? 73.237 47.212 -107.320 1.00 85.44 287 SER A C 1
ATOM 2295 O O . SER A 1 287 ? 72.965 47.739 -108.401 1.00 85.44 287 SER A O 1
ATOM 2297 N N . ASP A 1 288 ? 74.455 46.741 -107.043 1.00 83.38 288 ASP A N 1
ATOM 2298 C CA . ASP A 1 288 ? 75.602 46.845 -107.947 1.00 83.38 288 ASP A CA 1
ATOM 2299 C C . ASP A 1 288 ? 75.345 46.138 -109.283 1.00 83.38 288 ASP A C 1
ATOM 2301 O O . ASP A 1 288 ? 75.544 46.727 -110.349 1.00 83.38 288 ASP A O 1
ATOM 2305 N N . LEU A 1 289 ? 74.814 44.909 -109.265 1.00 82.38 289 LEU A N 1
ATOM 2306 C CA . LEU A 1 289 ? 74.407 44.204 -110.485 1.00 82.38 289 LEU A CA 1
ATOM 2307 C C . LEU A 1 289 ? 73.349 44.984 -111.270 1.00 82.38 289 LEU A C 1
ATOM 2309 O O . LEU A 1 289 ? 73.443 45.094 -112.493 1.00 82.38 289 LEU A O 1
ATOM 2313 N N . ASN A 1 290 ? 72.355 45.559 -110.595 1.00 82.56 290 ASN A N 1
ATOM 2314 C CA . ASN A 1 290 ? 71.347 46.394 -111.242 1.00 82.56 290 ASN A CA 1
ATOM 2315 C C . ASN A 1 290 ? 71.955 47.664 -111.846 1.00 82.56 290 ASN A C 1
ATOM 2317 O O . ASN A 1 290 ? 71.564 48.057 -112.949 1.00 82.56 290 ASN A O 1
ATOM 2321 N N . HIS A 1 291 ? 72.918 48.292 -111.173 1.00 83.75 291 HIS A N 1
ATOM 2322 C CA . HIS A 1 291 ? 73.674 49.417 -111.715 1.00 83.75 291 HIS A CA 1
ATOM 2323 C C . HIS A 1 291 ? 74.474 49.007 -112.957 1.00 83.75 291 HIS A C 1
ATOM 2325 O O . HIS A 1 291 ? 74.411 49.711 -113.967 1.00 83.75 291 HIS A O 1
ATOM 2331 N N . ILE A 1 292 ? 75.135 47.844 -112.943 1.00 80.50 292 ILE A N 1
ATOM 2332 C CA . ILE A 1 292 ? 75.863 47.293 -114.096 1.00 80.50 292 ILE A CA 1
ATOM 2333 C C . ILE A 1 292 ? 74.906 46.989 -115.255 1.00 80.50 292 ILE A C 1
ATOM 2335 O O . ILE A 1 292 ? 75.177 47.387 -116.386 1.00 80.50 292 ILE A O 1
ATOM 2339 N N . ILE A 1 293 ? 73.765 46.342 -115.002 1.00 80.31 293 ILE A N 1
ATOM 2340 C CA . ILE A 1 293 ? 72.759 46.036 -116.031 1.00 80.31 293 ILE A CA 1
ATOM 2341 C C . ILE A 1 293 ? 72.185 47.326 -116.623 1.00 80.31 293 ILE A C 1
ATOM 2343 O O . ILE A 1 293 ? 72.065 47.437 -117.844 1.00 80.31 293 ILE A O 1
ATOM 2347 N N . LYS A 1 294 ? 71.852 48.322 -115.791 1.00 79.94 294 LYS A N 1
ATOM 2348 C CA . LYS A 1 294 ? 71.399 49.641 -116.263 1.00 79.94 294 LYS A CA 1
ATOM 2349 C C . LYS A 1 294 ? 72.477 50.319 -117.109 1.00 79.94 294 LYS A C 1
ATOM 2351 O O . LYS A 1 294 ? 72.170 50.794 -118.199 1.00 79.94 294 LYS A O 1
ATOM 2356 N N . ALA A 1 295 ? 73.732 50.311 -116.663 1.00 76.56 295 ALA A N 1
ATOM 2357 C CA . ALA A 1 295 ? 74.854 50.863 -117.416 1.00 76.56 295 ALA A CA 1
ATOM 2358 C C . ALA A 1 295 ? 75.070 50.128 -118.750 1.00 76.56 2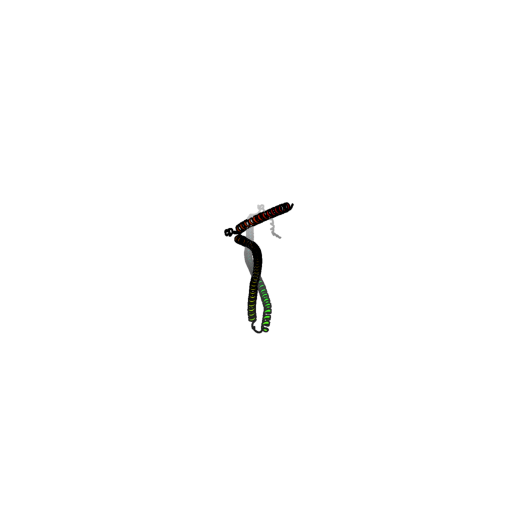95 ALA A C 1
ATOM 2360 O O . ALA A 1 295 ? 75.297 50.775 -119.771 1.00 76.56 295 ALA A O 1
ATOM 2361 N N . TYR A 1 296 ? 74.936 48.798 -118.774 1.00 77.94 296 TYR A N 1
ATOM 2362 C CA . TYR A 1 296 ? 75.029 47.982 -119.984 1.00 77.94 296 TYR A CA 1
ATOM 2363 C C . TYR A 1 296 ? 73.881 48.270 -120.954 1.00 77.94 296 TYR A C 1
ATOM 2365 O O . TYR A 1 296 ? 74.139 48.499 -122.131 1.00 77.94 296 TYR A O 1
ATOM 2373 N N . LYS A 1 297 ? 72.635 48.371 -120.471 1.00 76.00 297 LYS A N 1
ATOM 2374 C CA . LYS A 1 297 ? 71.482 48.792 -121.286 1.00 76.00 297 LYS A CA 1
ATOM 2375 C C . LYS A 1 297 ? 71.697 50.176 -121.895 1.00 76.00 297 LYS A C 1
ATOM 2377 O O . LYS A 1 297 ? 71.489 50.345 -123.090 1.00 76.00 297 LYS A O 1
ATOM 2382 N N . ILE A 1 298 ? 72.190 51.142 -121.115 1.00 76.38 298 ILE A N 1
ATOM 2383 C CA . ILE A 1 298 ? 72.548 52.477 -121.623 1.00 76.38 298 ILE A CA 1
ATOM 2384 C C . ILE A 1 298 ? 73.648 52.376 -122.694 1.00 76.38 298 ILE A C 1
ATOM 2386 O O . ILE A 1 298 ? 73.602 53.088 -123.695 1.00 76.38 298 ILE A O 1
ATOM 2390 N N . LYS A 1 299 ? 74.624 51.476 -122.526 1.00 71.50 299 LYS A N 1
ATOM 2391 C CA . LYS A 1 299 ? 75.695 51.228 -123.506 1.00 71.50 299 LYS A CA 1
ATOM 2392 C C . LYS A 1 299 ? 75.180 50.564 -124.791 1.00 71.50 299 LYS A C 1
ATOM 2394 O O . LYS A 1 299 ? 75.639 50.930 -125.868 1.00 71.50 299 LYS A O 1
ATOM 2399 N N . CYS A 1 300 ? 74.228 49.635 -124.699 1.00 67.44 300 CYS A N 1
ATOM 2400 C CA . CYS A 1 300 ? 73.556 49.017 -125.846 1.00 67.44 300 CYS A CA 1
ATOM 2401 C C . CYS A 1 300 ? 72.722 50.032 -126.625 1.00 67.44 300 CYS A C 1
ATOM 2403 O O . CYS A 1 300 ? 72.865 50.100 -127.838 1.00 67.44 300 CYS A O 1
ATOM 2405 N N . ILE A 1 301 ? 71.961 50.886 -125.933 1.00 71.25 301 ILE A N 1
ATOM 2406 C CA . ILE A 1 301 ? 71.207 51.985 -126.554 1.00 71.25 301 ILE A CA 1
ATOM 2407 C C . ILE A 1 301 ? 72.162 52.954 -127.268 1.00 71.25 301 ILE A C 1
ATOM 2409 O O . ILE A 1 301 ? 71.901 53.380 -128.389 1.00 71.25 301 ILE A O 1
ATOM 2413 N N . LYS A 1 302 ? 73.318 53.267 -126.665 1.00 65.62 302 LYS A N 1
ATOM 2414 C CA . LYS A 1 302 ? 74.358 54.076 -127.325 1.00 65.62 302 LYS A CA 1
ATOM 2415 C C . LYS A 1 302 ? 74.946 53.384 -128.560 1.00 65.62 302 LYS A C 1
ATOM 2417 O O . LYS A 1 302 ? 75.113 54.050 -129.575 1.00 65.62 302 LYS A O 1
ATOM 2422 N N . LYS A 1 303 ? 75.197 52.070 -128.507 1.00 65.06 303 LYS A N 1
ATOM 2423 C CA . LYS A 1 303 ? 75.649 51.273 -129.661 1.00 65.06 303 LYS A CA 1
ATOM 2424 C C . LYS A 1 303 ? 74.602 51.182 -130.772 1.00 65.06 303 LYS A C 1
ATOM 2426 O O . LYS A 1 303 ? 74.978 51.234 -131.936 1.00 65.06 303 LYS A O 1
ATOM 2431 N N . GLU A 1 304 ? 73.317 51.070 -130.444 1.00 61.56 304 GLU A N 1
ATOM 2432 C CA . GLU A 1 304 ? 72.225 51.126 -131.426 1.00 61.56 304 GLU A CA 1
ATOM 2433 C C . GLU A 1 304 ? 72.145 52.507 -132.080 1.00 61.56 304 GLU A C 1
ATOM 2435 O O . GLU A 1 304 ? 72.086 52.586 -133.302 1.00 61.56 304 GLU A O 1
ATOM 2440 N N . HIS A 1 305 ? 72.270 53.589 -131.304 1.00 62.94 305 HIS A N 1
ATOM 2441 C CA . HIS A 1 305 ? 72.342 54.951 -131.840 1.00 62.94 305 HIS A CA 1
ATOM 2442 C C . HIS A 1 305 ? 73.598 55.212 -132.691 1.00 62.94 305 HIS A C 1
ATOM 2444 O O . HIS A 1 305 ? 73.534 55.976 -133.654 1.00 62.94 305 HIS A O 1
ATOM 2450 N N . GLU A 1 306 ? 74.744 54.613 -132.358 1.00 62.44 306 GLU A N 1
ATOM 2451 C CA . GLU A 1 306 ? 75.967 54.681 -133.171 1.00 62.44 306 GLU A CA 1
ATOM 2452 C C . GLU A 1 306 ? 75.843 53.843 -134.451 1.00 62.44 306 GLU A C 1
ATOM 2454 O O . GLU A 1 306 ? 76.223 54.318 -135.516 1.00 62.44 306 GLU A O 1
ATOM 2459 N N . ALA A 1 307 ? 75.227 52.657 -134.391 1.00 61.25 307 ALA A N 1
ATOM 2460 C CA . ALA A 1 307 ? 74.929 51.834 -135.563 1.00 61.25 307 ALA A CA 1
ATOM 2461 C C . ALA A 1 307 ? 73.883 52.486 -136.490 1.00 61.25 307 ALA A C 1
ATOM 2463 O O . ALA A 1 307 ? 73.989 52.361 -137.709 1.00 61.25 307 ALA A O 1
ATOM 2464 N N . GLN A 1 308 ? 72.912 53.228 -135.944 1.00 59.72 308 GLN A N 1
ATOM 2465 C CA . GLN A 1 308 ? 71.979 54.055 -136.720 1.00 59.72 308 GLN A CA 1
ATOM 2466 C C . GLN A 1 308 ? 72.698 55.213 -137.420 1.00 59.72 308 GLN A C 1
ATOM 2468 O O . GLN A 1 308 ? 72.500 55.401 -138.616 1.00 59.72 308 GLN A O 1
ATOM 2473 N N . ARG A 1 309 ? 73.617 55.907 -136.733 1.00 61.31 309 ARG A N 1
ATOM 2474 C CA . ARG A 1 309 ? 74.461 56.941 -137.358 1.00 61.31 309 ARG A CA 1
ATOM 2475 C C . ARG A 1 309 ? 75.421 56.382 -138.411 1.00 61.31 309 ARG A C 1
ATOM 2477 O O . ARG A 1 309 ? 75.731 57.080 -139.371 1.00 61.31 309 ARG A O 1
ATOM 2484 N N . GLN A 1 310 ? 75.907 55.151 -138.249 1.00 59.56 310 GLN A N 1
ATOM 2485 C CA . GLN A 1 310 ? 76.766 54.491 -139.238 1.00 59.56 310 GLN A CA 1
ATOM 2486 C C . GLN A 1 310 ? 75.965 54.091 -140.491 1.00 59.56 310 GLN A C 1
ATOM 2488 O O . GLN A 1 310 ? 76.422 54.348 -141.598 1.00 59.56 310 GLN A O 1
ATOM 2493 N N . ARG A 1 311 ? 74.733 53.577 -140.326 1.00 61.44 311 ARG A N 1
ATOM 2494 C CA . ARG A 1 311 ? 73.795 53.304 -141.435 1.00 61.44 311 ARG A CA 1
ATOM 2495 C C . ARG A 1 311 ? 73.361 54.576 -142.171 1.00 61.44 311 ARG A C 1
ATOM 2497 O O . ARG A 1 311 ? 73.236 54.550 -143.389 1.00 61.44 311 ARG A O 1
ATOM 2504 N N . GLU A 1 312 ? 73.180 55.691 -141.463 1.00 60.09 312 GLU A N 1
ATOM 2505 C CA . GLU A 1 312 ? 72.912 57.004 -142.077 1.00 60.09 312 GLU A CA 1
ATOM 2506 C C . GLU A 1 312 ? 74.125 57.547 -142.855 1.00 60.09 312 GLU A C 1
ATOM 2508 O O . GLU A 1 312 ? 73.951 58.152 -143.911 1.00 60.09 312 GLU A O 1
ATOM 2513 N N . LYS A 1 313 ? 75.356 57.288 -142.389 1.00 59.91 313 LYS A N 1
ATOM 2514 C CA . LYS A 1 313 ? 76.591 57.656 -143.105 1.00 59.91 313 LYS A CA 1
ATOM 2515 C C . LYS A 1 313 ? 76.866 56.777 -144.330 1.00 59.91 313 LYS A C 1
ATOM 2517 O O . LYS A 1 313 ? 77.298 57.298 -145.351 1.00 59.91 313 LYS A O 1
ATOM 2522 N N . GLU A 1 314 ? 76.584 55.477 -144.257 1.00 58.38 314 GLU A N 1
ATOM 2523 C CA . GLU A 1 314 ? 76.709 54.546 -145.392 1.00 58.38 314 GLU A CA 1
ATOM 2524 C C . GLU A 1 314 ? 75.636 54.807 -146.468 1.00 58.38 314 GLU A C 1
ATOM 2526 O O . GLU A 1 314 ? 75.928 54.699 -147.657 1.00 58.38 314 GLU A O 1
ATOM 2531 N N . ALA A 1 315 ? 74.437 55.263 -146.080 1.00 58.56 315 ALA A N 1
ATOM 2532 C CA . ALA A 1 315 ? 73.399 55.725 -147.010 1.00 58.56 315 ALA A CA 1
ATOM 2533 C C . ALA A 1 315 ? 73.737 57.065 -147.701 1.00 58.56 315 ALA A C 1
ATOM 2535 O O . ALA A 1 315 ? 73.229 57.334 -148.787 1.00 58.56 315 ALA A O 1
ATOM 2536 N N . GLN A 1 316 ? 74.606 57.896 -147.111 1.00 56.84 316 GLN A N 1
ATOM 2537 C CA . GLN A 1 316 ? 75.081 59.155 -147.709 1.00 56.84 316 GLN A CA 1
ATOM 2538 C C . GLN A 1 316 ? 76.310 58.991 -148.623 1.00 56.84 316 GLN A C 1
ATOM 2540 O O . GLN A 1 316 ? 76.628 59.918 -149.355 1.00 56.84 316 GLN A O 1
ATOM 2545 N N . GLN A 1 317 ? 76.988 57.836 -148.619 1.00 56.41 317 GLN A N 1
ATOM 2546 C CA . GLN A 1 317 ? 78.130 57.541 -149.504 1.00 56.41 317 GLN A CA 1
ATOM 2547 C C . GLN A 1 317 ? 77.742 56.830 -150.818 1.00 56.41 317 GLN A C 1
ATOM 2549 O O . GLN A 1 317 ? 78.621 56.495 -151.610 1.00 56.41 317 GLN A O 1
ATOM 2554 N N . GLN A 1 318 ? 76.443 56.608 -151.063 1.00 53.44 318 GLN A N 1
ATOM 2555 C CA . GLN A 1 318 ? 75.901 56.038 -152.309 1.00 53.44 318 GLN A CA 1
ATOM 2556 C C . GLN A 1 318 ? 75.016 57.020 -153.114 1.00 53.44 318 GLN A C 1
ATOM 2558 O O . GLN A 1 318 ? 74.278 56.590 -154.001 1.00 53.44 318 GLN A O 1
ATOM 2563 N N . MET A 1 319 ? 75.121 58.329 -152.851 1.00 49.09 319 MET A N 1
ATOM 2564 C CA . MET A 1 319 ? 74.674 59.424 -153.734 1.00 49.09 319 MET A CA 1
ATOM 2565 C C . MET A 1 319 ? 75.856 60.332 -154.064 1.00 49.09 319 MET A C 1
ATOM 2567 O O . MET A 1 319 ? 75.848 60.896 -155.179 1.00 49.09 319 MET A O 1
#